Protein AF-A0A7S2IEE8-F1 (afdb_monomer_lite)

InterPro domains:
  IPR014937 Protein of unknown function DUF1810 [PF08837] (21-93)
  IPR036287 Rv1873-like superfamily [G3DSA:1.25.40.380] (9-173)
  IPR036287 Rv1873-like superfamily [SSF140736] (16-151)

Radius of gyration: 17.09 Å; chains: 1; bounding box: 38×37×70 Å

Secondary structure (DSSP, 8-state):
--------PPPHHHHHHHHHHHHHHHHHHHHHHHHTT---SS-HHHHS--BTTBB--HHHHTSSS-SSBSSHHHHHHHHHSHHHHHHHHHHHHHHHHHHHHHHHTT-S-HHHHHHTGGGT--SEEEGGGTTHHHHHHHHHHHHHHHHHHHHT-HHHHHHHHHHHTT-EEEEEEEE-STTSTT--SSSPEEEEEES--HHHHHHTT---HHHHHTT--TT--

Organism: NCBI:txid156173

Sequence (221 aa):
GKGALRSHSMSTSERLQAMLAPASQARERAHKELVNGQKRGHWIWWVFPTLTARGGDMFSAMQRPAADLSDVAFATAYAEHQELRRALTLSFETAATSFAACAKRGEDKAPWRVLDAGFGRRADGAWIQGPVDSFKLFCSATLFAAIAHREGHADLKRSALSVLQHFTGDVVYSSKGEGSSGHYSDGEVRNVLKGHDDVTLKLAGVTDWQKIVAGTDHSEL

Structure (mmCIF, N/CA/C/O backbone):
data_AF-A0A7S2IEE8-F1
#
_entry.id   AF-A0A7S2IEE8-F1
#
loop_
_atom_site.group_PDB
_atom_site.id
_atom_site.type_symbol
_atom_site.label_atom_id
_atom_site.label_alt_id
_atom_site.label_comp_id
_atom_site.label_asym_id
_atom_site.label_entity_id
_atom_site.label_seq_id
_atom_site.pdbx_PDB_ins_code
_atom_site.Cartn_x
_atom_site.Cartn_y
_atom_site.Cartn_z
_atom_site.occupancy
_atom_site.B_iso_or_equiv
_atom_site.auth_seq_id
_atom_site.auth_comp_id
_atom_site.auth_asym_id
_atom_site.auth_atom_id
_atom_site.pdbx_PDB_model_num
ATOM 1 N N . GLY A 1 1 ? 18.150 0.174 46.792 1.00 39.22 1 GLY A N 1
ATOM 2 C CA . GLY A 1 1 ? 16.848 -0.290 46.277 1.00 39.22 1 GLY A CA 1
ATOM 3 C C . GLY A 1 1 ? 16.888 -0.253 44.768 1.00 39.22 1 GLY A C 1
ATOM 4 O O . GLY A 1 1 ? 17.227 0.786 44.222 1.00 39.22 1 GLY A O 1
ATOM 5 N N . LYS A 1 2 ? 16.648 -1.386 44.102 1.00 40.91 2 LYS A N 1
ATOM 6 C CA . LYS A 1 2 ? 16.645 -1.481 42.637 1.00 40.91 2 LYS A CA 1
ATOM 7 C C . LYS A 1 2 ? 15.384 -0.789 42.109 1.00 40.91 2 LYS A C 1
ATOM 9 O O . LYS A 1 2 ? 14.283 -1.272 42.349 1.00 40.91 2 LYS A O 1
ATOM 14 N N . GLY A 1 3 ? 15.552 0.356 41.450 1.00 40.34 3 GLY A N 1
ATOM 15 C CA . GLY A 1 3 ? 14.471 1.041 40.748 1.00 40.34 3 GLY A CA 1
ATOM 16 C C . GLY A 1 3 ? 14.011 0.187 39.574 1.00 40.34 3 GLY A C 1
ATOM 17 O O . GLY A 1 3 ? 14.779 -0.067 38.649 1.00 40.34 3 GLY A O 1
ATOM 18 N N . ALA A 1 4 ? 12.771 -0.290 39.632 1.00 47.03 4 ALA A N 1
ATOM 19 C CA . ALA A 1 4 ? 12.116 -0.909 38.496 1.00 47.03 4 ALA A CA 1
ATOM 20 C C . ALA A 1 4 ? 11.934 0.161 37.409 1.00 47.03 4 ALA A C 1
ATOM 22 O O . ALA A 1 4 ? 11.105 1.061 37.549 1.00 47.03 4 ALA A O 1
ATOM 23 N N . LEU A 1 5 ? 12.724 0.075 36.338 1.00 42.22 5 LEU A N 1
ATOM 24 C CA . LEU A 1 5 ? 12.456 0.779 35.088 1.00 42.22 5 LEU A CA 1
ATOM 25 C C . LEU A 1 5 ? 11.100 0.289 34.571 1.00 42.22 5 LEU A C 1
ATOM 27 O O . LEU A 1 5 ? 10.997 -0.772 33.958 1.00 42.22 5 LEU A O 1
ATOM 31 N N . ARG A 1 6 ? 10.038 1.046 34.860 1.00 47.62 6 ARG A N 1
ATOM 32 C CA . ARG A 1 6 ? 8.749 0.887 34.191 1.00 47.62 6 ARG A CA 1
ATOM 33 C C . ARG A 1 6 ? 8.959 1.241 32.722 1.00 47.62 6 ARG A C 1
ATOM 35 O O . ARG A 1 6 ? 8.984 2.417 32.363 1.00 47.62 6 ARG A O 1
ATOM 42 N N . SER A 1 7 ? 9.135 0.216 31.893 1.00 48.50 7 SER A N 1
ATOM 43 C CA . SER A 1 7 ? 8.920 0.301 30.452 1.00 48.50 7 SER A CA 1
ATOM 44 C C . SER A 1 7 ? 7.487 0.800 30.243 1.00 48.50 7 SER A C 1
ATOM 46 O O . SER A 1 7 ? 6.527 0.057 30.433 1.00 48.50 7 SER A O 1
ATOM 48 N N . HIS A 1 8 ? 7.330 2.093 29.963 1.00 57.62 8 HIS A N 1
ATOM 49 C CA . HIS A 1 8 ? 6.048 2.634 29.533 1.00 57.62 8 HIS A CA 1
ATOM 50 C C . HIS A 1 8 ? 5.893 2.249 28.063 1.00 57.62 8 HIS A C 1
ATOM 52 O O . HIS A 1 8 ? 6.503 2.859 27.187 1.00 57.62 8 HIS A O 1
ATOM 58 N N . SER A 1 9 ? 5.137 1.181 27.804 1.00 77.56 9 SER A N 1
ATOM 59 C CA . SER A 1 9 ? 4.673 0.873 26.452 1.00 77.56 9 SER A CA 1
ATOM 60 C C . SER A 1 9 ? 3.795 2.034 25.979 1.00 77.56 9 SER A C 1
ATOM 62 O O . SER A 1 9 ? 2.843 2.389 26.674 1.00 77.56 9 SER A O 1
ATOM 64 N N . MET A 1 10 ? 4.130 2.647 24.840 1.00 83.44 10 MET A N 1
ATOM 65 C CA . MET A 1 10 ? 3.328 3.729 24.260 1.00 83.44 10 MET A CA 1
ATOM 66 C C . MET A 1 10 ? 1.916 3.227 23.943 1.00 83.44 10 MET A C 1
ATOM 68 O O . MET A 1 10 ? 1.745 2.166 23.336 1.00 83.44 10 MET A O 1
ATOM 72 N N . SER A 1 11 ? 0.907 4.017 24.297 1.00 92.31 11 SER A N 1
ATOM 73 C CA . SER A 1 11 ? -0.480 3.784 23.896 1.00 92.31 11 SER A CA 1
ATOM 74 C C . SER A 1 11 ? -0.652 3.870 22.373 1.00 92.31 11 SER A C 1
ATOM 76 O O . SER A 1 11 ? 0.150 4.484 21.663 1.00 92.31 11 SER A O 1
ATOM 78 N N . THR A 1 12 ? -1.745 3.301 21.852 1.00 93.56 12 THR A N 1
ATOM 79 C CA . THR A 1 12 ? -2.124 3.429 20.433 1.00 93.56 12 THR A CA 1
ATOM 80 C C . THR A 1 12 ? -2.160 4.889 19.979 1.00 93.56 12 THR A C 1
ATOM 82 O O . THR A 1 12 ? -1.600 5.212 18.935 1.00 93.56 12 THR A O 1
ATOM 85 N N . SER A 1 13 ? -2.752 5.785 20.776 1.00 93.94 13 SER A N 1
ATOM 86 C CA . SER A 1 13 ? -2.858 7.206 20.428 1.00 93.94 13 SER A CA 1
ATOM 87 C C . SER A 1 13 ? -1.491 7.885 20.339 1.00 93.94 13 SER A C 1
ATOM 89 O O . SER A 1 13 ? -1.237 8.626 19.394 1.00 93.94 13 SER A O 1
ATOM 91 N N . GLU A 1 14 ? -0.587 7.615 21.285 1.00 94.19 14 GLU A N 1
ATOM 92 C CA . GLU A 1 14 ? 0.771 8.174 21.262 1.00 94.19 14 GLU A CA 1
ATOM 93 C C . GLU A 1 14 ? 1.565 7.659 20.059 1.00 94.19 14 GLU A C 1
ATOM 95 O O . GLU A 1 14 ? 2.304 8.417 19.430 1.00 94.19 14 GLU A O 1
ATOM 100 N N . ARG A 1 15 ? 1.392 6.378 19.700 1.00 94.06 15 ARG A N 1
ATOM 101 C CA . ARG A 1 15 ? 2.022 5.801 18.506 1.00 94.06 15 ARG A CA 1
ATOM 102 C C . ARG A 1 15 ? 1.516 6.469 17.229 1.00 94.06 15 ARG A C 1
ATOM 104 O O . ARG A 1 15 ? 2.338 6.846 16.401 1.00 94.06 15 ARG A O 1
ATOM 111 N N . LEU A 1 16 ? 0.202 6.653 17.077 1.00 95.50 16 LEU A N 1
ATOM 112 C CA . LEU A 1 16 ? -0.381 7.334 15.912 1.00 95.50 16 LEU A CA 1
ATOM 113 C C . LEU A 1 16 ? 0.109 8.783 15.806 1.00 95.50 16 LEU A C 1
ATOM 115 O O . LEU A 1 16 ? 0.541 9.203 14.734 1.00 95.50 16 LEU A O 1
ATOM 119 N N . GLN A 1 17 ? 0.136 9.511 16.926 1.00 95.19 17 GLN A N 1
ATOM 120 C CA . GLN A 1 17 ? 0.649 10.880 16.972 1.00 95.19 17 GLN A CA 1
ATOM 121 C C . GLN A 1 17 ? 2.118 10.949 16.535 1.00 95.19 17 GLN A C 1
ATOM 123 O O . GLN A 1 17 ? 2.496 11.813 15.744 1.00 95.19 17 GLN A O 1
ATOM 128 N N . ALA A 1 18 ? 2.948 10.013 17.002 1.00 93.50 18 ALA A N 1
ATOM 129 C CA . ALA A 1 18 ? 4.359 9.948 16.631 1.00 93.50 18 ALA A CA 1
ATOM 130 C C . ALA A 1 18 ? 4.578 9.648 15.135 1.00 93.50 18 ALA A C 1
ATOM 132 O O . ALA A 1 18 ? 5.623 10.003 14.590 1.00 93.50 18 ALA A O 1
ATOM 133 N N . MET A 1 19 ? 3.612 9.019 14.454 1.00 94.44 19 MET A N 1
ATOM 134 C CA . MET A 1 19 ? 3.690 8.740 13.015 1.00 94.44 19 MET A CA 1
ATOM 135 C C . MET A 1 19 ? 3.363 9.958 12.140 1.00 94.44 19 MET A C 1
ATOM 137 O O . MET A 1 19 ? 3.780 9.982 10.983 1.00 94.44 19 MET A O 1
ATOM 141 N N . LEU A 1 20 ? 2.644 10.966 12.652 1.00 94.56 20 LEU A N 1
ATOM 142 C CA . LEU A 1 20 ? 2.158 12.093 11.841 1.00 94.56 20 LEU A CA 1
ATOM 143 C C . LEU A 1 20 ? 3.290 12.863 11.156 1.00 94.56 20 LEU A C 1
ATOM 145 O O . LEU A 1 20 ? 3.261 13.041 9.939 1.00 94.56 20 LEU A O 1
ATOM 149 N N . ALA A 1 21 ? 4.304 13.280 11.916 1.00 94.06 21 ALA A N 1
ATOM 150 C CA . ALA A 1 21 ? 5.411 14.079 11.394 1.00 94.06 21 ALA A CA 1
ATOM 151 C C . ALA A 1 21 ? 6.234 13.357 10.303 1.00 94.06 21 ALA A C 1
ATOM 153 O O . ALA A 1 21 ? 6.334 13.898 9.196 1.00 94.06 21 ALA A O 1
ATOM 154 N N . PRO A 1 22 ? 6.783 12.143 10.533 1.00 94.12 22 PRO A N 1
ATOM 155 C CA . PRO A 1 22 ? 7.534 11.439 9.492 1.00 94.12 22 PRO A CA 1
ATOM 156 C C . PRO A 1 22 ? 6.657 11.074 8.287 1.00 94.12 22 PRO A C 1
ATOM 158 O O . PRO A 1 22 ? 7.110 11.188 7.147 1.00 94.12 22 PRO A O 1
ATOM 161 N N . ALA A 1 23 ? 5.386 10.709 8.503 1.00 94.81 23 ALA A N 1
ATOM 162 C CA . ALA A 1 23 ? 4.473 10.411 7.404 1.00 94.81 23 ALA A CA 1
ATOM 163 C C . ALA A 1 23 ? 4.138 11.650 6.565 1.00 94.81 23 ALA A C 1
ATOM 165 O O . ALA A 1 23 ? 4.106 11.568 5.339 1.00 94.81 23 ALA A O 1
ATOM 166 N N . SER A 1 24 ? 3.929 12.808 7.193 1.00 95.62 24 SER A N 1
ATOM 167 C CA . SER A 1 24 ? 3.682 14.069 6.490 1.00 95.62 24 SER A CA 1
ATOM 168 C C . SER A 1 24 ? 4.868 14.460 5.600 1.00 95.62 24 SER A C 1
ATOM 170 O O . SER A 1 24 ? 4.697 14.672 4.397 1.00 95.62 24 SER A O 1
ATOM 172 N N . GLN A 1 25 ? 6.090 14.424 6.145 1.00 95.00 25 GLN A N 1
ATOM 173 C CA . GLN A 1 25 ? 7.308 14.722 5.384 1.00 95.00 25 GLN A CA 1
ATOM 174 C C . GLN A 1 25 ? 7.511 13.752 4.207 1.00 95.00 25 GLN A C 1
ATOM 176 O O . GLN A 1 25 ? 7.865 14.163 3.099 1.00 95.00 25 GLN A O 1
ATOM 181 N N . ALA A 1 26 ? 7.273 12.457 4.429 1.00 97.06 26 ALA A N 1
ATOM 182 C CA . ALA A 1 26 ? 7.382 11.448 3.384 1.00 97.06 26 ALA A CA 1
ATOM 183 C C . ALA A 1 26 ? 6.354 11.664 2.260 1.00 97.06 26 ALA A C 1
ATOM 185 O O . ALA A 1 26 ? 6.706 11.541 1.084 1.00 97.06 26 ALA A O 1
ATOM 186 N N . ARG A 1 27 ? 5.108 12.021 2.604 1.00 97.88 27 ARG A N 1
ATOM 187 C CA . ARG A 1 27 ? 4.021 12.246 1.639 1.00 97.88 27 ARG A CA 1
ATOM 188 C C . ARG A 1 27 ? 4.275 13.435 0.726 1.00 97.88 27 ARG A C 1
ATOM 190 O O . ARG A 1 27 ? 4.047 13.303 -0.470 1.00 97.88 27 ARG A O 1
ATOM 197 N N . GLU A 1 28 ? 4.815 14.542 1.236 1.00 96.94 28 GLU A N 1
ATOM 198 C CA . GLU A 1 28 ? 5.121 15.709 0.396 1.00 96.94 28 GLU A CA 1
ATOM 199 C C . GLU A 1 28 ? 6.053 15.333 -0.769 1.00 96.94 28 GLU A C 1
ATOM 201 O O . GLU A 1 28 ? 5.812 15.674 -1.932 1.00 96.94 28 GLU A O 1
ATOM 206 N N . ARG A 1 29 ? 7.111 14.572 -0.466 1.00 97.69 29 ARG A N 1
ATOM 207 C CA . ARG A 1 29 ? 8.031 14.057 -1.481 1.00 97.69 29 ARG A CA 1
ATOM 208 C C . ARG A 1 29 ? 7.363 13.011 -2.372 1.00 97.69 29 ARG A C 1
ATOM 210 O O . ARG A 1 29 ? 7.540 13.051 -3.588 1.00 97.69 29 ARG A O 1
ATOM 217 N N . ALA A 1 30 ? 6.614 12.086 -1.781 1.00 98.56 30 ALA A N 1
ATOM 218 C CA . ALA A 1 30 ? 5.963 11.006 -2.510 1.00 98.56 30 ALA A CA 1
ATOM 219 C C . ALA A 1 30 ? 4.961 11.521 -3.539 1.00 98.56 30 ALA A C 1
ATOM 221 O O . ALA A 1 30 ? 4.989 11.068 -4.676 1.00 98.56 30 ALA A O 1
ATOM 222 N N . HIS A 1 31 ? 4.124 12.498 -3.187 1.00 98.69 31 HIS A N 1
ATOM 223 C CA . HIS A 1 31 ? 3.139 13.064 -4.110 1.00 98.69 31 HIS A CA 1
ATOM 224 C C . HIS A 1 31 ? 3.812 13.756 -5.294 1.00 98.69 31 HIS A C 1
ATOM 226 O O . HIS A 1 31 ? 3.413 13.519 -6.429 1.00 98.69 31 HIS A O 1
ATOM 232 N N . LYS A 1 32 ? 4.893 14.516 -5.067 1.00 98.50 32 LYS A N 1
ATOM 233 C CA . LYS A 1 32 ? 5.695 15.107 -6.156 1.00 98.50 32 LYS A CA 1
ATOM 234 C C . LYS A 1 32 ? 6.251 14.030 -7.096 1.00 98.50 32 LYS A C 1
ATOM 236 O O . LYS A 1 32 ? 6.170 14.163 -8.312 1.00 98.50 32 LYS A O 1
ATOM 241 N N . GLU A 1 33 ? 6.811 12.957 -6.545 1.00 98.62 33 GLU A N 1
ATOM 242 C CA . GLU A 1 33 ? 7.380 11.856 -7.332 1.00 98.62 33 GLU A CA 1
ATOM 243 C C . GLU A 1 33 ? 6.309 11.033 -8.074 1.00 98.62 33 GLU A C 1
ATOM 245 O O . GLU A 1 33 ? 6.500 10.688 -9.240 1.00 98.62 33 GLU A O 1
ATOM 250 N N . LEU A 1 34 ? 5.160 10.771 -7.443 1.00 98.69 34 LEU A N 1
ATOM 251 C CA . LEU A 1 34 ? 4.023 10.075 -8.051 1.00 98.69 34 LEU A CA 1
ATOM 252 C C . LEU A 1 34 ? 3.402 10.894 -9.187 1.00 98.69 34 LEU A C 1
ATOM 254 O O . LEU A 1 34 ? 3.154 10.342 -10.255 1.00 98.69 34 LEU A O 1
ATOM 258 N N . VAL A 1 35 ? 3.210 12.204 -9.007 1.00 98.19 35 VAL A N 1
ATOM 259 C CA . VAL A 1 35 ? 2.739 13.103 -10.079 1.00 98.19 35 VAL A CA 1
ATOM 260 C C . VAL A 1 35 ? 3.706 13.093 -11.266 1.00 98.19 35 VAL A C 1
ATOM 262 O O . VAL A 1 35 ? 3.273 13.066 -12.414 1.00 98.19 35 VAL A O 1
ATOM 265 N N . ASN A 1 36 ? 5.011 13.014 -11.001 1.00 97.81 36 ASN A N 1
ATOM 266 C CA . ASN A 1 36 ? 6.038 12.882 -12.037 1.00 97.81 36 ASN A CA 1
ATOM 267 C C . ASN A 1 36 ? 6.143 11.464 -12.634 1.00 97.81 36 ASN A C 1
ATOM 269 O O . ASN A 1 36 ? 6.984 11.226 -13.499 1.00 97.81 36 ASN A O 1
ATOM 273 N N . GLY A 1 37 ? 5.318 10.515 -12.184 1.00 97.75 37 GLY A N 1
ATOM 274 C CA . GLY A 1 37 ? 5.254 9.158 -12.724 1.00 97.75 37 GLY A CA 1
ATOM 275 C C . GLY A 1 37 ? 6.427 8.256 -12.345 1.00 97.75 37 GLY A C 1
ATOM 276 O O . GLY A 1 37 ? 6.579 7.198 -12.948 1.00 97.75 37 GLY A O 1
ATOM 277 N N . GLN A 1 38 ? 7.272 8.648 -11.386 1.00 97.81 38 GLN A N 1
ATOM 278 C CA . GLN A 1 38 ? 8.406 7.826 -10.973 1.00 97.81 38 GLN A CA 1
ATOM 279 C C . GLN A 1 38 ? 8.870 8.136 -9.549 1.00 97.81 38 GLN A C 1
ATOM 281 O O . GLN A 1 38 ? 9.346 9.228 -9.234 1.00 97.81 38 GLN A O 1
ATOM 286 N N . LYS A 1 39 ? 8.827 7.108 -8.706 1.00 98.44 39 LYS A N 1
ATOM 287 C CA . LYS A 1 39 ? 9.416 7.071 -7.375 1.00 98.44 39 LYS A CA 1
ATOM 288 C C . LYS A 1 39 ? 10.941 7.079 -7.458 1.00 98.44 39 LYS A C 1
ATOM 290 O O . LYS A 1 39 ? 11.552 6.322 -8.208 1.00 98.44 39 LYS A O 1
ATOM 295 N N . ARG A 1 40 ? 11.554 7.915 -6.623 1.00 97.81 40 ARG A N 1
ATOM 296 C CA . ARG A 1 40 ? 13.008 8.110 -6.496 1.00 97.81 40 ARG A CA 1
ATOM 297 C C . ARG A 1 40 ? 13.473 8.111 -5.036 1.00 97.81 40 ARG A C 1
ATOM 299 O O . ARG A 1 40 ? 14.657 7.930 -4.772 1.00 97.81 40 ARG A O 1
ATOM 306 N N . GLY A 1 41 ? 12.570 8.324 -4.077 1.00 95.94 41 GLY A N 1
ATOM 307 C CA . GLY A 1 41 ? 12.863 8.374 -2.643 1.00 95.94 41 GLY A CA 1
ATOM 308 C C . GLY A 1 41 ? 12.513 7.110 -1.855 1.00 95.94 41 GLY A C 1
ATOM 309 O O . GLY A 1 41 ? 11.841 6.202 -2.339 1.00 95.94 41 GLY A O 1
ATOM 310 N N . HIS A 1 42 ? 12.938 7.072 -0.590 1.00 95.50 42 HIS A N 1
ATOM 311 C CA . HIS A 1 42 ? 12.636 6.000 0.366 1.00 95.50 42 HIS A CA 1
ATOM 312 C C . HIS A 1 42 ? 11.485 6.401 1.298 1.00 95.50 42 HIS A C 1
ATOM 314 O O . HIS A 1 42 ? 11.698 6.714 2.463 1.00 95.50 42 HIS A O 1
ATOM 320 N N . TRP A 1 43 ? 10.262 6.435 0.770 1.00 97.25 43 TRP A N 1
ATOM 321 C CA . TRP A 1 43 ? 9.075 6.892 1.509 1.00 97.25 43 TRP A CA 1
ATOM 322 C C . TRP A 1 43 ? 7.965 5.839 1.629 1.00 97.25 43 TRP A C 1
ATOM 324 O O . TRP A 1 43 ? 6.970 6.085 2.303 1.00 97.25 43 TRP A O 1
ATOM 334 N N . ILE A 1 44 ? 8.118 4.669 0.996 1.00 97.88 44 ILE A N 1
ATOM 335 C CA . ILE A 1 44 ? 7.014 3.721 0.764 1.00 97.88 44 ILE A CA 1
ATOM 336 C C . ILE A 1 44 ? 6.259 3.341 2.045 1.00 97.88 44 ILE A C 1
ATOM 338 O O . ILE A 1 44 ? 5.036 3.402 2.066 1.00 97.88 44 ILE A O 1
ATOM 342 N N . TRP A 1 45 ? 6.979 3.047 3.130 1.00 95.00 45 TRP A N 1
ATOM 343 C CA . TRP A 1 45 ? 6.405 2.552 4.384 1.00 95.00 45 TRP A CA 1
ATOM 344 C C . TRP A 1 45 ? 5.605 3.619 5.139 1.00 95.00 45 TRP A C 1
ATOM 346 O O . TRP A 1 45 ? 4.648 3.311 5.837 1.00 95.00 45 TRP A O 1
ATOM 356 N N . TRP A 1 46 ? 5.994 4.885 4.986 1.00 95.81 46 TRP A N 1
ATOM 357 C CA . TRP A 1 46 ? 5.354 6.023 5.644 1.00 95.81 46 TRP A CA 1
ATOM 358 C C . TRP A 1 46 ? 4.101 6.508 4.911 1.00 95.81 46 TRP A C 1
ATOM 360 O O . TRP A 1 46 ? 3.214 7.113 5.512 1.00 95.81 46 TRP A O 1
ATOM 370 N N . VAL A 1 47 ? 4.047 6.259 3.602 1.00 98.12 47 VAL A N 1
ATOM 371 C CA . VAL A 1 47 ? 2.970 6.712 2.715 1.00 98.12 47 VAL A CA 1
ATOM 372 C C . VAL A 1 47 ? 1.906 5.632 2.560 1.00 98.12 47 VAL A C 1
ATOM 374 O O . VAL A 1 47 ? 0.720 5.941 2.620 1.00 98.12 47 VAL A O 1
ATOM 377 N N . PHE A 1 48 ? 2.333 4.375 2.426 1.00 98.50 48 PHE A N 1
ATOM 378 C CA . PHE A 1 48 ? 1.479 3.200 2.276 1.00 98.50 48 PHE A CA 1
ATOM 379 C C . PHE A 1 48 ? 1.835 2.174 3.357 1.00 98.50 48 PHE A C 1
ATOM 381 O O . PHE A 1 48 ? 2.523 1.188 3.074 1.00 98.50 48 PHE A O 1
ATOM 388 N N . PRO A 1 49 ? 1.430 2.417 4.617 1.00 97.38 49 PRO A N 1
ATOM 389 C CA . PRO A 1 49 ? 1.765 1.525 5.713 1.00 97.38 49 PRO A CA 1
ATOM 390 C C . PRO A 1 49 ? 1.112 0.156 5.510 1.00 97.38 49 PRO A C 1
ATOM 392 O O . PRO A 1 49 ? 0.030 0.030 4.929 1.00 97.38 49 PRO A O 1
ATOM 395 N N . THR A 1 50 ? 1.788 -0.878 5.995 1.00 97.44 50 THR A N 1
ATOM 396 C CA . THR A 1 50 ? 1.365 -2.279 5.877 1.00 97.44 50 THR A CA 1
ATOM 397 C C . THR A 1 50 ? 1.406 -2.952 7.242 1.00 97.44 50 THR A C 1
ATOM 399 O O . THR A 1 50 ? 1.870 -2.352 8.213 1.00 97.44 50 THR A O 1
ATOM 402 N N . LEU A 1 51 ? 0.916 -4.189 7.340 1.00 97.12 51 LEU A N 1
ATOM 403 C CA . LEU A 1 51 ? 1.101 -4.974 8.555 1.00 97.12 51 LEU A CA 1
ATOM 404 C C . LEU A 1 51 ? 2.564 -5.406 8.673 1.00 97.12 51 LEU A C 1
ATOM 406 O O . LEU A 1 51 ? 3.170 -5.831 7.689 1.00 97.12 51 LEU A O 1
ATOM 410 N N . THR A 1 52 ? 3.107 -5.421 9.889 1.00 94.62 52 THR A N 1
ATOM 411 C CA . THR A 1 52 ? 4.437 -5.998 10.147 1.00 94.62 52 THR A CA 1
ATOM 412 C C . THR A 1 52 ? 4.521 -7.439 9.632 1.00 94.62 52 THR A C 1
ATOM 414 O O . THR A 1 52 ? 5.528 -7.835 9.058 1.00 94.62 52 THR A O 1
ATOM 417 N N . ALA A 1 53 ? 3.435 -8.207 9.766 1.00 93.00 53 ALA A N 1
ATOM 418 C CA . ALA A 1 53 ? 3.354 -9.591 9.304 1.00 93.00 53 ALA A CA 1
ATOM 419 C C . ALA A 1 53 ? 3.191 -9.757 7.775 1.00 93.00 53 ALA A C 1
ATOM 421 O O . ALA A 1 53 ? 3.330 -10.872 7.271 1.00 93.00 53 ALA A O 1
ATOM 422 N N . ARG A 1 54 ? 2.848 -8.694 7.028 1.00 94.31 54 ARG A N 1
ATOM 423 C CA . ARG A 1 54 ? 2.632 -8.744 5.571 1.00 94.31 54 ARG A CA 1
ATOM 424 C C . ARG A 1 54 ? 2.815 -7.362 4.942 1.00 94.31 54 ARG A C 1
ATOM 426 O O . ARG A 1 54 ? 1.994 -6.472 5.147 1.00 94.31 54 ARG A O 1
ATOM 433 N N . GLY A 1 55 ? 3.877 -7.212 4.152 1.00 92.38 55 GLY A N 1
ATOM 434 C CA . GLY A 1 55 ? 4.292 -5.938 3.555 1.00 92.38 55 GLY A CA 1
ATOM 435 C C . GLY A 1 55 ? 5.430 -5.256 4.328 1.00 92.38 55 GLY A C 1
ATOM 436 O O . GLY A 1 55 ? 6.326 -4.681 3.701 1.00 92.38 55 GLY A O 1
ATOM 437 N N . GLY A 1 56 ? 5.472 -5.412 5.655 1.00 92.25 56 GLY A N 1
ATOM 438 C CA . GLY A 1 56 ? 6.580 -4.946 6.490 1.00 92.25 56 GLY A CA 1
ATOM 439 C C . GLY A 1 56 ? 7.884 -5.696 6.223 1.00 92.25 56 GLY A C 1
ATOM 440 O O . GLY A 1 56 ? 7.871 -6.831 5.747 1.00 92.25 56 GLY A O 1
ATOM 441 N N . ASP A 1 57 ? 9.019 -5.055 6.494 1.00 92.69 57 ASP A N 1
ATOM 442 C CA . ASP A 1 57 ? 10.349 -5.628 6.310 1.00 92.69 57 ASP A CA 1
ATOM 443 C C . ASP A 1 57 ? 11.383 -5.114 7.326 1.00 92.69 57 ASP A C 1
ATOM 445 O O . ASP A 1 57 ? 11.091 -4.303 8.208 1.00 92.69 57 ASP A O 1
ATOM 449 N N . MET A 1 58 ? 12.628 -5.592 7.217 1.00 92.06 58 MET A N 1
ATOM 450 C CA . 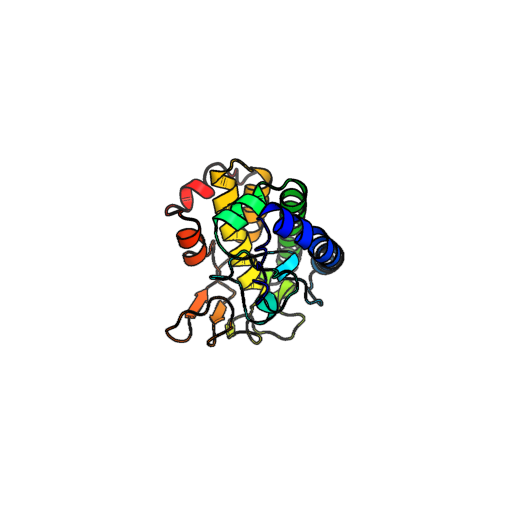MET A 1 58 ? 13.699 -5.169 8.126 1.00 92.06 58 MET A CA 1
ATOM 451 C C . MET A 1 58 ? 13.959 -3.651 8.103 1.00 92.06 58 MET A C 1
ATOM 453 O O . MET A 1 58 ? 14.350 -3.088 9.123 1.00 92.06 58 MET A O 1
ATOM 457 N N . PHE A 1 59 ? 13.738 -2.966 6.975 1.00 92.75 59 PHE A N 1
ATOM 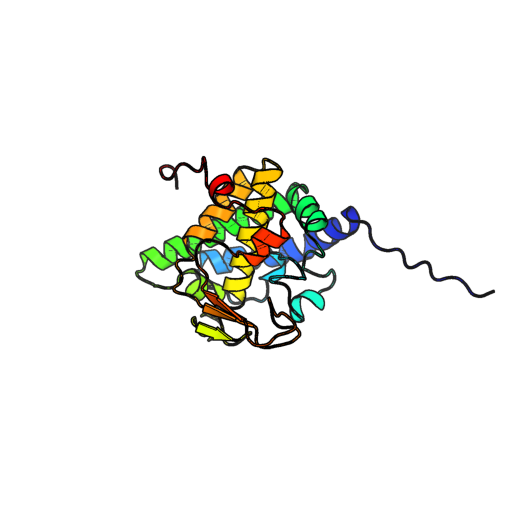458 C CA . PHE A 1 59 ? 14.014 -1.535 6.842 1.00 92.75 59 PHE A CA 1
ATOM 459 C C . PHE A 1 59 ? 12.913 -0.677 7.468 1.00 92.75 59 PHE A C 1
ATOM 461 O O . PHE A 1 59 ? 13.224 0.343 8.091 1.00 92.75 59 PHE A O 1
ATOM 468 N N . SER A 1 60 ? 11.644 -1.079 7.350 1.00 91.44 60 SER A N 1
ATOM 469 C CA . SER A 1 60 ? 10.543 -0.422 8.065 1.00 91.44 60 SER A CA 1
ATOM 470 C C . SER A 1 60 ? 10.591 -0.672 9.570 1.00 91.44 60 SER A C 1
ATOM 472 O O . SER A 1 60 ? 10.300 0.242 10.345 1.00 91.44 60 SER A O 1
ATOM 474 N N . ALA A 1 61 ? 11.029 -1.858 10.001 1.00 90.19 61 ALA A N 1
ATOM 475 C CA . ALA A 1 61 ? 11.199 -2.190 11.417 1.00 90.19 61 ALA A CA 1
ATOM 476 C C . ALA A 1 61 ? 12.290 -1.348 12.115 1.00 90.19 61 ALA A C 1
ATOM 478 O O . ALA A 1 61 ? 12.203 -1.067 13.316 1.00 90.19 61 ALA A O 1
ATOM 479 N N . MET A 1 62 ? 13.311 -0.915 11.368 1.00 91.50 62 MET A N 1
ATOM 480 C CA . MET A 1 62 ? 14.385 -0.047 11.872 1.00 91.50 62 MET A CA 1
ATOM 481 C C . MET A 1 62 ? 13.967 1.421 12.031 1.00 91.50 62 MET A C 1
ATOM 483 O O . MET A 1 62 ? 14.695 2.191 12.660 1.00 91.50 62 MET A O 1
ATOM 487 N N . GLN A 1 63 ? 12.809 1.827 11.502 1.00 91.88 63 GLN A N 1
ATOM 488 C CA . GLN A 1 63 ? 12.333 3.201 11.637 1.00 91.88 63 GLN A CA 1
ATOM 489 C C . GLN A 1 63 ? 11.992 3.549 13.097 1.00 91.88 63 GLN A C 1
ATOM 491 O O . GLN A 1 63 ? 11.700 2.684 13.938 1.00 91.88 63 GLN A O 1
ATOM 496 N N . ARG A 1 64 ? 12.053 4.847 13.417 1.00 87.00 64 ARG A N 1
ATOM 497 C CA . ARG A 1 64 ? 11.702 5.397 14.732 1.00 87.00 64 ARG A CA 1
ATOM 498 C C . ARG A 1 64 ? 10.759 6.602 14.560 1.00 87.00 64 ARG A C 1
ATOM 500 O O . ARG A 1 64 ? 11.236 7.656 14.149 1.00 87.00 64 ARG A O 1
ATOM 507 N N . PRO A 1 65 ? 9.452 6.465 14.875 1.00 87.81 65 PRO A N 1
ATOM 508 C CA . PRO A 1 65 ? 8.765 5.225 15.270 1.00 87.81 65 PRO A CA 1
ATOM 509 C C . PRO A 1 65 ? 8.766 4.172 14.147 1.00 87.81 65 PRO A C 1
ATOM 511 O O . PRO A 1 65 ? 9.101 4.479 13.007 1.00 87.81 65 PRO A O 1
ATOM 514 N N . ALA A 1 66 ? 8.416 2.921 14.459 1.00 87.19 66 ALA A N 1
ATOM 515 C CA . ALA A 1 66 ? 8.253 1.899 13.423 1.00 87.19 66 ALA A CA 1
ATOM 516 C C . ALA A 1 66 ? 7.154 2.327 12.434 1.00 87.19 66 ALA A C 1
ATOM 518 O O . ALA A 1 66 ? 6.097 2.797 12.859 1.00 87.19 66 ALA A O 1
ATOM 519 N N . ALA A 1 67 ? 7.414 2.175 11.133 1.00 90.50 67 ALA A N 1
ATOM 520 C CA . ALA A 1 67 ? 6.474 2.589 10.089 1.00 90.50 67 ALA A CA 1
ATOM 521 C C . ALA A 1 67 ? 5.346 1.565 9.864 1.00 90.50 67 ALA A C 1
ATOM 523 O O . ALA A 1 67 ? 4.250 1.936 9.444 1.00 90.50 67 ALA A O 1
ATOM 524 N N . ASP A 1 68 ? 5.606 0.290 10.165 1.00 94.38 68 ASP A N 1
ATOM 525 C CA . ASP A 1 68 ? 4.628 -0.782 9.996 1.00 94.38 68 ASP A CA 1
ATOM 526 C C . ASP A 1 68 ? 3.602 -0.822 11.129 1.00 94.38 68 ASP A C 1
ATOM 528 O O . ASP A 1 68 ? 3.869 -0.487 12.289 1.00 94.38 68 ASP A O 1
ATOM 532 N N . LEU A 1 69 ? 2.417 -1.306 10.779 1.00 96.44 69 LEU A N 1
ATOM 533 C CA . LEU A 1 69 ? 1.301 -1.484 11.685 1.00 96.44 69 LEU A CA 1
ATOM 534 C C . LEU A 1 69 ? 1.436 -2.853 12.357 1.00 96.44 69 LEU A C 1
ATOM 536 O O . LEU A 1 69 ? 1.504 -3.874 11.674 1.00 96.44 69 LEU A O 1
ATOM 540 N N . SER A 1 70 ? 1.479 -2.886 13.692 1.00 94.94 70 SER A N 1
ATOM 541 C CA . SER A 1 70 ? 1.772 -4.121 14.442 1.00 94.94 70 SER A CA 1
ATOM 542 C C . SER A 1 70 ? 0.754 -5.232 14.192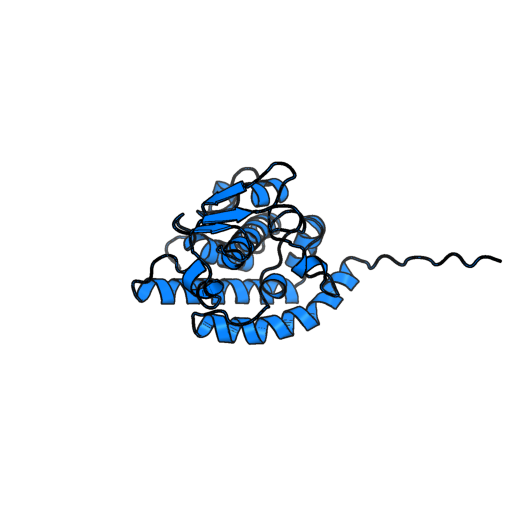 1.00 94.94 70 SER A C 1
ATOM 544 O O . SER A 1 70 ? 1.100 -6.410 14.205 1.00 94.94 70 SER A O 1
ATOM 546 N N . ASP A 1 71 ? -0.496 -4.849 13.963 1.00 96.50 71 ASP A N 1
ATOM 547 C CA . ASP A 1 71 ? -1.641 -5.737 13.852 1.00 96.50 71 ASP A CA 1
ATOM 548 C C . ASP A 1 71 ? -2.828 -4.989 13.220 1.00 96.50 71 ASP A C 1
ATOM 550 O O . ASP A 1 71 ? -2.781 -3.781 12.957 1.00 96.50 71 ASP A O 1
ATOM 554 N N . VAL A 1 72 ? -3.912 -5.724 12.971 1.00 98.00 72 VAL A N 1
ATOM 555 C CA . VAL A 1 72 ? -5.134 -5.182 12.365 1.00 98.00 72 VAL A CA 1
ATOM 556 C C . VAL A 1 72 ? -5.848 -4.194 13.283 1.00 98.00 72 VAL A C 1
ATOM 558 O O . VAL A 1 72 ? -6.474 -3.266 12.775 1.00 98.00 72 VAL A O 1
ATOM 561 N N . ALA A 1 73 ? -5.749 -4.331 14.608 1.00 97.75 73 ALA A N 1
ATOM 562 C CA . ALA A 1 73 ? -6.369 -3.380 15.528 1.00 97.75 73 ALA A CA 1
ATOM 563 C C . ALA A 1 73 ? -5.679 -2.010 15.432 1.00 97.75 73 ALA A C 1
ATOM 565 O O . ALA A 1 73 ? -6.347 -0.985 15.314 1.00 97.75 73 ALA A O 1
ATOM 566 N N . PHE A 1 74 ? -4.346 -1.984 15.364 1.00 97.75 74 PHE A N 1
ATOM 567 C CA . PHE A 1 74 ? -3.584 -0.758 15.147 1.00 97.75 74 PHE A CA 1
ATOM 568 C C . PHE A 1 74 ? -3.800 -0.179 13.741 1.00 97.75 74 PHE A C 1
ATOM 570 O O . PHE A 1 74 ? -3.917 1.036 13.592 1.00 97.75 74 PHE A O 1
ATOM 577 N N . ALA A 1 75 ? -3.935 -1.026 12.714 1.00 98.38 75 ALA A N 1
ATOM 578 C CA . ALA A 1 75 ? -4.314 -0.577 11.373 1.00 98.38 75 ALA A CA 1
ATOM 579 C C . ALA A 1 75 ? -5.729 0.024 11.319 1.00 98.38 75 ALA A C 1
ATOM 581 O O . ALA A 1 75 ? -5.963 1.002 10.611 1.00 98.38 75 ALA A O 1
ATOM 582 N N . THR A 1 76 ? -6.657 -0.523 12.104 1.00 98.56 76 THR A N 1
ATOM 583 C CA . THR A 1 76 ? -8.016 0.013 12.247 1.00 98.56 76 THR A CA 1
ATOM 584 C C . THR A 1 76 ? -7.966 1.376 12.932 1.00 98.56 76 THR A C 1
ATOM 586 O O . THR A 1 76 ? -8.479 2.342 12.381 1.00 98.56 76 THR A O 1
ATOM 589 N N . ALA A 1 77 ? -7.217 1.508 14.031 1.00 98.38 77 ALA A N 1
ATOM 590 C CA . ALA A 1 77 ? -7.014 2.794 14.699 1.00 98.38 77 ALA A CA 1
ATOM 591 C C . ALA A 1 77 ? -6.345 3.844 13.784 1.00 98.38 77 ALA A C 1
ATOM 593 O O . ALA A 1 77 ? -6.695 5.024 13.827 1.00 98.38 77 ALA A O 1
ATOM 594 N N . TYR A 1 78 ? -5.420 3.430 12.909 1.00 98.38 78 TYR A N 1
ATOM 595 C CA . TYR A 1 78 ? -4.851 4.298 11.871 1.00 98.38 78 TYR A CA 1
ATOM 596 C C . TYR A 1 78 ? -5.929 4.798 10.898 1.00 98.38 78 TYR A C 1
ATOM 598 O O . TYR A 1 78 ? -5.962 5.985 10.574 1.00 98.38 78 TYR A O 1
ATOM 606 N N . ALA A 1 79 ? -6.812 3.906 10.435 1.00 98.50 79 ALA A N 1
ATOM 607 C CA . ALA A 1 79 ? -7.917 4.257 9.547 1.00 98.50 79 ALA A CA 1
ATOM 608 C C . ALA A 1 79 ? -8.987 5.116 10.237 1.00 98.50 79 ALA A C 1
ATOM 610 O O . ALA A 1 79 ? -9.604 5.944 9.577 1.00 98.50 79 ALA A O 1
ATOM 611 N N . GLU A 1 80 ? -9.203 4.976 11.543 1.00 98.44 80 GLU A N 1
ATOM 612 C CA . GLU A 1 80 ? -10.135 5.812 12.309 1.00 98.44 80 GLU A CA 1
ATOM 613 C C . GLU A 1 80 ? -9.576 7.219 12.566 1.00 98.44 80 GLU A C 1
ATOM 615 O O . GLU A 1 80 ? -10.330 8.201 12.577 1.00 98.44 80 GLU A O 1
ATOM 620 N N . HIS A 1 81 ? -8.254 7.347 12.693 1.00 98.06 81 HIS A N 1
ATOM 621 C CA . HIS A 1 81 ? -7.586 8.625 12.900 1.00 98.06 81 HIS A CA 1
ATOM 622 C C . HIS A 1 81 ? -7.736 9.542 11.675 1.00 98.06 81 HIS A C 1
ATOM 624 O O . HIS A 1 81 ? -7.120 9.338 10.629 1.00 98.06 81 HIS A O 1
ATOM 630 N N . GLN A 1 82 ? -8.518 10.615 11.820 1.00 97.38 82 GLN A N 1
ATOM 631 C CA . GLN A 1 82 ? -8.974 11.462 10.710 1.00 97.38 82 GLN A CA 1
ATOM 632 C C . GLN A 1 82 ? -7.850 11.986 9.802 1.00 97.38 82 GLN A C 1
ATOM 634 O O . GLN A 1 82 ? -7.980 11.923 8.579 1.00 97.38 82 GLN A O 1
ATOM 639 N N . GLU A 1 83 ? -6.762 12.509 10.374 1.00 97.75 83 GLU A N 1
ATOM 640 C CA . GLU A 1 83 ? -5.645 13.066 9.595 1.00 97.75 83 GLU A CA 1
ATOM 641 C C . GLU A 1 83 ? -4.909 11.989 8.782 1.00 97.75 83 GLU A C 1
ATOM 643 O O . GLU A 1 83 ? -4.707 12.146 7.578 1.00 97.75 83 GLU A O 1
ATOM 648 N N . LEU A 1 84 ? -4.578 10.861 9.418 1.00 98.06 84 LEU A N 1
ATOM 649 C CA . LEU A 1 84 ? -3.912 9.723 8.788 1.00 98.06 84 LEU A CA 1
ATOM 650 C C . LEU A 1 84 ? -4.784 9.095 7.698 1.00 98.06 84 LEU A C 1
ATOM 652 O O . LEU A 1 84 ? -4.289 8.867 6.594 1.00 98.06 84 LEU A O 1
ATOM 656 N N . ARG A 1 85 ? -6.086 8.909 7.963 1.00 98.50 85 ARG A N 1
ATOM 657 C CA . ARG A 1 85 ? -7.061 8.444 6.969 1.00 98.50 85 ARG A CA 1
ATOM 658 C C . ARG A 1 85 ? -7.084 9.343 5.740 1.00 98.50 85 ARG A C 1
ATOM 660 O O . ARG A 1 85 ? -6.887 8.852 4.636 1.00 98.50 85 ARG A O 1
ATOM 667 N N . ARG A 1 86 ? -7.294 10.653 5.920 1.00 98.50 86 ARG A N 1
ATOM 668 C CA . ARG A 1 86 ? -7.357 11.617 4.803 1.00 98.50 86 ARG A CA 1
ATOM 669 C C . ARG A 1 86 ? -6.069 11.616 3.984 1.00 98.50 86 ARG A C 1
ATOM 671 O O . ARG A 1 86 ? -6.115 11.607 2.757 1.00 98.50 86 ARG A O 1
ATOM 678 N N . ALA A 1 87 ? -4.925 11.593 4.659 1.00 98.50 87 ALA A N 1
ATOM 679 C CA . ALA A 1 87 ? -3.629 11.600 4.000 1.00 98.50 87 ALA A CA 1
ATOM 680 C C . ALA A 1 87 ? -3.340 10.293 3.239 1.00 98.50 87 ALA A C 1
ATOM 682 O O . ALA A 1 87 ? -2.682 10.322 2.195 1.00 98.50 87 ALA A O 1
ATOM 683 N N . LEU A 1 88 ? -3.837 9.153 3.728 1.00 98.81 88 LEU A N 1
ATOM 684 C CA . LEU A 1 88 ? -3.744 7.873 3.031 1.00 98.81 88 LEU A CA 1
ATOM 685 C C . LEU A 1 88 ? -4.670 7.826 1.809 1.00 98.81 88 LEU A C 1
ATOM 687 O O . LEU A 1 88 ? -4.202 7.456 0.736 1.00 98.81 88 LEU A O 1
ATOM 691 N N . THR A 1 89 ? -5.924 8.277 1.939 1.00 98.88 89 THR A N 1
ATOM 692 C CA . THR A 1 89 ? -6.866 8.419 0.812 1.00 98.88 89 THR A CA 1
ATOM 693 C C . THR A 1 89 ? -6.234 9.218 -0.329 1.00 98.88 89 THR A C 1
ATOM 695 O O . THR A 1 89 ? -6.135 8.714 -1.445 1.00 98.88 89 THR A O 1
ATOM 698 N N . LEU A 1 90 ? -5.693 10.407 -0.032 1.00 98.81 90 LEU A N 1
ATOM 699 C CA . LEU A 1 90 ? -5.022 11.243 -1.034 1.00 98.81 90 LEU A CA 1
ATOM 700 C C . LEU A 1 90 ? -3.819 10.533 -1.674 1.00 98.81 90 LEU A C 1
ATOM 702 O O . LEU A 1 90 ? -3.579 10.643 -2.876 1.00 98.81 90 LEU A O 1
ATOM 706 N N . SER A 1 91 ? -3.044 9.792 -0.880 1.00 98.88 91 SER A N 1
ATOM 707 C CA . SER A 1 91 ? -1.899 9.034 -1.395 1.00 98.88 91 SER A CA 1
ATOM 708 C C . SER A 1 91 ? -2.332 7.921 -2.353 1.00 98.88 91 SER A C 1
ATOM 710 O O . SER A 1 91 ? -1.676 7.725 -3.377 1.00 98.88 91 SER A O 1
ATOM 712 N N . PHE A 1 92 ? -3.439 7.227 -2.067 1.00 98.94 92 PHE A N 1
ATOM 713 C CA . PHE A 1 92 ? -4.004 6.227 -2.974 1.00 98.94 92 PHE A CA 1
ATOM 714 C C . PHE A 1 92 ? -4.545 6.857 -4.259 1.00 98.94 92 PHE A C 1
ATOM 716 O O . PHE A 1 92 ? -4.205 6.388 -5.342 1.00 98.94 92 PHE A O 1
ATOM 723 N N . GLU A 1 93 ? -5.298 7.953 -4.170 1.00 98.88 93 GLU A N 1
ATOM 724 C CA . GLU A 1 93 ? -5.791 8.690 -5.345 1.00 98.88 93 GLU A CA 1
ATOM 725 C C . GLU A 1 93 ? -4.640 9.163 -6.242 1.00 98.88 93 GLU A C 1
ATOM 727 O O . GLU A 1 93 ? -4.675 9.003 -7.466 1.00 98.88 93 GLU A O 1
ATOM 732 N N . THR A 1 94 ? -3.576 9.685 -5.630 1.00 98.81 94 THR A N 1
ATOM 733 C CA . THR A 1 94 ? -2.381 10.145 -6.348 1.00 98.81 94 THR A CA 1
ATOM 734 C C . THR A 1 94 ? -1.664 8.982 -7.041 1.00 98.81 94 THR A C 1
ATOM 736 O O . THR A 1 94 ? -1.246 9.113 -8.193 1.00 98.81 94 THR A O 1
ATOM 739 N N . ALA A 1 95 ? -1.538 7.829 -6.375 1.00 98.81 95 ALA A N 1
ATOM 740 C CA . ALA A 1 95 ? -0.938 6.638 -6.973 1.00 98.81 95 ALA A CA 1
ATOM 741 C C . ALA A 1 95 ? -1.775 6.094 -8.139 1.00 98.81 95 ALA A C 1
ATOM 743 O O . ALA A 1 95 ? -1.226 5.876 -9.217 1.00 98.81 95 ALA A O 1
ATOM 744 N N . ALA A 1 96 ? -3.091 5.944 -7.964 1.00 98.75 96 ALA A N 1
ATOM 745 C CA . ALA A 1 96 ? -3.988 5.484 -9.024 1.00 98.75 96 ALA A CA 1
ATOM 746 C C . ALA A 1 96 ? -3.951 6.420 -10.245 1.00 98.75 96 ALA A C 1
ATOM 748 O O . ALA A 1 96 ? -3.797 5.965 -11.377 1.00 98.75 96 ALA A O 1
ATOM 749 N N . THR A 1 97 ? -3.964 7.738 -10.020 1.00 98.69 97 THR A N 1
ATOM 750 C CA . THR A 1 97 ? -3.816 8.738 -11.091 1.00 98.69 97 THR A CA 1
ATOM 751 C C . THR A 1 97 ? -2.488 8.578 -11.836 1.00 98.69 97 THR A C 1
ATOM 753 O O . THR A 1 97 ? -2.453 8.607 -13.068 1.00 98.69 97 THR A O 1
ATOM 756 N N . SER A 1 98 ? -1.392 8.364 -11.102 1.00 98.56 98 SER A N 1
ATOM 757 C CA . SER A 1 98 ? -0.067 8.120 -11.681 1.00 98.56 98 SER A CA 1
ATOM 758 C C . SER A 1 98 ? -0.040 6.854 -12.544 1.00 98.56 98 SER A C 1
ATOM 760 O O . SER A 1 98 ? 0.470 6.874 -13.669 1.00 98.56 98 SER A O 1
ATOM 762 N N . PHE A 1 99 ? -0.650 5.765 -12.068 1.00 98.50 99 PHE A N 1
ATOM 763 C CA . PHE A 1 99 ? -0.723 4.501 -12.803 1.00 98.50 99 PHE A CA 1
ATOM 764 C C . PHE A 1 99 ? -1.586 4.619 -14.056 1.00 98.50 99 PHE A C 1
ATOM 766 O O . PHE A 1 99 ? -1.175 4.160 -15.121 1.00 98.50 99 PHE A O 1
ATOM 773 N N . ALA A 1 100 ? -2.733 5.293 -13.972 1.00 97.88 100 ALA A N 1
ATOM 774 C CA . ALA A 1 100 ? -3.575 5.572 -15.127 1.00 97.88 100 ALA A CA 1
ATOM 775 C C . ALA A 1 100 ? -2.839 6.424 -16.176 1.00 97.88 100 ALA A C 1
ATOM 777 O O . ALA A 1 100 ? -2.909 6.136 -17.370 1.00 97.88 100 ALA A O 1
ATOM 778 N N . ALA A 1 101 ? -2.088 7.445 -15.750 1.00 97.50 101 ALA A N 1
ATOM 779 C CA . ALA A 1 101 ? -1.278 8.262 -16.651 1.00 97.50 101 ALA A CA 1
ATOM 780 C C . ALA A 1 101 ? -0.146 7.457 -17.311 1.00 97.50 101 ALA A C 1
ATOM 782 O O . ALA A 1 101 ? 0.127 7.652 -18.493 1.00 97.50 101 ALA A O 1
ATOM 783 N N . CYS A 1 102 ? 0.495 6.548 -16.571 1.00 96.50 102 CYS A N 1
ATOM 784 C CA . CYS A 1 102 ? 1.492 5.617 -17.101 1.00 96.50 102 CYS A CA 1
ATOM 785 C C . CYS A 1 102 ? 0.882 4.673 -18.149 1.00 96.50 102 CYS A C 1
ATOM 787 O O . CYS A 1 102 ? 1.365 4.629 -19.280 1.00 96.50 102 CYS A O 1
ATOM 789 N N . ALA A 1 103 ? -0.250 4.036 -17.839 1.00 93.00 103 ALA A N 1
ATOM 790 C CA . ALA A 1 103 ? -0.954 3.150 -18.764 1.00 93.00 103 ALA A CA 1
ATOM 791 C C . ALA A 1 103 ? -1.400 3.869 -20.054 1.00 93.00 103 ALA A C 1
ATOM 793 O O . ALA A 1 103 ? -1.255 3.327 -21.148 1.00 93.00 103 ALA A O 1
ATOM 794 N N . LYS A 1 104 ? -1.866 5.125 -19.964 1.00 93.38 104 LYS A N 1
ATOM 795 C CA . LYS A 1 104 ? -2.238 5.947 -21.136 1.00 93.38 104 LYS A CA 1
ATOM 796 C C . LYS A 1 104 ? -1.075 6.215 -22.096 1.00 93.38 104 LYS A C 1
ATOM 798 O O . LYS A 1 104 ? -1.319 6.485 -23.268 1.00 93.38 104 LYS A O 1
ATOM 803 N N . ARG A 1 105 ? 0.176 6.134 -21.632 1.00 92.38 105 ARG A N 1
ATOM 804 C CA . ARG A 1 105 ? 1.370 6.238 -22.490 1.00 92.38 105 ARG A CA 1
ATOM 805 C C . ARG A 1 105 ? 1.732 4.916 -23.178 1.00 92.38 105 ARG A C 1
ATOM 807 O O . ARG A 1 105 ? 2.764 4.849 -23.837 1.00 92.38 105 ARG A O 1
ATOM 814 N N . GLY A 1 106 ? 0.902 3.879 -23.038 1.00 83.81 106 GLY A N 1
ATOM 815 C CA . GLY A 1 106 ? 1.166 2.543 -23.573 1.00 83.81 106 GLY A CA 1
ATOM 816 C C . GLY A 1 106 ? 2.233 1.784 -22.785 1.00 83.81 106 GLY A C 1
ATOM 817 O O . GLY A 1 106 ? 2.853 0.865 -23.314 1.00 83.81 106 GLY A O 1
ATOM 818 N N . GLU A 1 107 ? 2.496 2.188 -21.541 1.00 84.25 107 GLU A N 1
ATOM 819 C CA . GLU A 1 107 ? 3.440 1.496 -20.671 1.00 84.25 107 GLU A CA 1
ATOM 820 C C . GLU A 1 107 ? 2.717 0.398 -19.878 1.00 84.25 107 GLU A C 1
ATOM 822 O O . GLU A 1 107 ? 1.895 0.681 -19.006 1.00 84.25 107 GLU A O 1
ATOM 827 N N . ASP A 1 108 ? 3.063 -0.863 -20.146 1.00 87.25 108 ASP A N 1
ATOM 828 C CA . ASP A 1 108 ? 2.630 -1.992 -19.316 1.00 87.25 108 ASP A CA 1
ATOM 829 C C . ASP A 1 108 ? 3.221 -1.906 -17.899 1.00 87.25 108 ASP A C 1
ATOM 831 O O . ASP A 1 108 ? 4.267 -1.276 -17.682 1.00 87.25 108 ASP A O 1
ATOM 835 N N . LYS A 1 109 ? 2.630 -2.643 -16.945 1.00 94.94 109 LYS A N 1
ATOM 836 C CA . LYS A 1 109 ? 3.156 -2.807 -15.577 1.00 94.94 109 LYS A CA 1
ATOM 837 C C . LYS A 1 109 ? 3.257 -1.476 -14.837 1.00 94.94 109 LYS A C 1
ATOM 839 O O . LYS A 1 109 ? 4.254 -1.205 -14.164 1.00 94.94 109 LYS A O 1
ATOM 844 N N . ALA A 1 110 ? 2.225 -0.639 -14.971 1.00 97.25 110 ALA A N 1
ATOM 845 C CA . ALA A 1 110 ? 2.204 0.725 -14.447 1.00 97.25 110 ALA A CA 1
ATOM 846 C C . ALA A 1 110 ? 2.608 0.838 -12.959 1.00 97.25 110 ALA A C 1
ATOM 848 O O . ALA A 1 110 ? 3.449 1.691 -12.660 1.00 97.25 110 ALA A O 1
ATOM 849 N N . PRO A 1 111 ? 2.143 -0.032 -12.031 1.00 98.31 111 PRO A N 1
ATOM 850 C CA . PRO A 1 111 ? 2.621 0.006 -10.648 1.00 98.31 111 PRO A CA 1
ATOM 851 C C . PRO A 1 111 ? 4.145 -0.136 -10.529 1.00 98.31 111 PRO A C 1
ATOM 853 O O . PRO A 1 111 ? 4.790 0.684 -9.876 1.00 98.31 111 PRO A O 1
ATOM 856 N N . TRP A 1 112 ? 4.743 -1.104 -11.234 1.00 98.56 112 TRP A N 1
ATOM 857 C CA . TRP A 1 112 ? 6.195 -1.308 -11.237 1.00 98.56 112 TRP A CA 1
ATOM 858 C C . TRP A 1 112 ? 6.941 -0.147 -11.904 1.00 98.56 112 TRP A C 1
ATOM 860 O O . TRP A 1 112 ? 7.951 0.316 -11.369 1.00 98.56 112 TRP A O 1
ATOM 870 N N . ARG A 1 113 ? 6.451 0.358 -13.045 1.00 98.19 113 ARG A N 1
ATOM 871 C CA . ARG A 1 113 ? 7.045 1.509 -13.750 1.00 98.19 113 ARG A CA 1
ATOM 872 C C . ARG A 1 113 ? 7.185 2.713 -12.828 1.00 98.19 113 ARG A C 1
ATOM 874 O O . ARG A 1 113 ? 8.248 3.331 -12.772 1.00 98.19 113 ARG A O 1
ATOM 881 N N . VAL A 1 114 ? 6.121 3.007 -12.089 1.00 98.56 114 VAL A N 1
ATOM 882 C CA . VAL A 1 114 ? 6.069 4.161 -11.199 1.00 98.56 114 VAL A CA 1
ATOM 883 C C . VAL A 1 114 ? 6.851 3.909 -9.911 1.00 98.56 114 VAL A C 1
ATOM 885 O O . VAL A 1 114 ? 7.582 4.794 -9.482 1.00 98.56 114 VAL A O 1
ATOM 888 N N . LEU A 1 115 ? 6.742 2.742 -9.273 1.00 98.69 115 LEU A N 1
ATOM 889 C CA . LEU A 1 115 ? 7.275 2.545 -7.916 1.00 98.69 115 LEU A CA 1
ATOM 890 C C . LEU A 1 115 ? 8.682 1.944 -7.855 1.00 98.69 115 LEU A C 1
ATOM 892 O O . LEU A 1 115 ? 9.421 2.208 -6.905 1.00 98.69 115 LEU A O 1
ATOM 896 N N . ASP A 1 116 ? 9.069 1.147 -8.845 1.00 98.56 116 ASP A N 1
ATOM 897 C CA . ASP A 1 116 ? 10.223 0.251 -8.735 1.00 98.56 116 ASP A CA 1
ATOM 898 C C . ASP A 1 116 ? 11.245 0.439 -9.862 1.00 98.56 116 ASP A C 1
ATOM 900 O O . ASP A 1 116 ? 12.450 0.342 -9.613 1.00 98.56 116 ASP A O 1
ATOM 904 N N . ALA A 1 117 ? 10.804 0.750 -11.084 1.00 97.56 117 ALA A N 1
ATOM 905 C CA . ALA A 1 117 ? 11.685 0.837 -12.250 1.00 97.56 117 ALA A CA 1
ATOM 906 C C . ALA A 1 117 ? 12.784 1.906 -12.101 1.00 97.56 117 ALA A C 1
ATOM 908 O O . ALA A 1 117 ? 13.911 1.692 -12.547 1.00 97.56 117 ALA A O 1
ATOM 909 N N . GLY A 1 118 ? 12.502 3.015 -11.404 1.00 97.00 118 GLY A N 1
ATOM 910 C CA . GLY A 1 118 ? 13.487 4.066 -11.103 1.00 97.00 118 GLY A CA 1
ATOM 911 C C . GLY A 1 118 ? 14.684 3.595 -10.261 1.00 97.00 118 GLY A C 1
ATOM 912 O O . GLY A 1 118 ? 15.720 4.254 -10.245 1.00 97.00 118 GLY A O 1
ATOM 913 N N . PHE A 1 119 ? 14.571 2.437 -9.601 1.00 97.62 119 PHE A N 1
ATOM 914 C CA . PHE A 1 119 ? 15.645 1.802 -8.831 1.00 97.62 119 PHE A CA 1
ATOM 915 C C . PHE A 1 119 ? 16.347 0.667 -9.598 1.00 97.62 119 PHE A C 1
ATOM 917 O O . PHE A 1 119 ? 17.121 -0.077 -9.001 1.00 97.62 119 PHE A O 1
ATOM 924 N N . GLY A 1 120 ? 16.060 0.485 -10.894 1.00 97.44 120 GLY A N 1
ATOM 925 C CA . GLY A 1 120 ? 16.634 -0.597 -11.706 1.00 97.44 120 GLY A CA 1
ATOM 926 C C . GLY A 1 120 ? 16.112 -1.996 -11.352 1.00 97.44 120 GLY A C 1
ATOM 927 O O . GLY A 1 120 ? 16.742 -2.996 -11.690 1.00 97.44 120 GLY A O 1
ATOM 928 N N . ARG A 1 121 ? 14.975 -2.084 -10.653 1.00 97.62 121 ARG A N 1
ATOM 929 C CA . ARG A 1 121 ? 14.366 -3.352 -10.222 1.00 97.62 121 ARG A CA 1
ATOM 930 C C . ARG A 1 121 ? 13.642 -4.039 -11.368 1.00 97.62 121 ARG A C 1
ATOM 932 O O . ARG A 1 121 ? 13.126 -3.380 -12.268 1.00 97.62 121 ARG A O 1
ATOM 939 N N . ARG A 1 122 ? 13.516 -5.362 -11.297 1.00 98.00 122 ARG A N 1
ATOM 940 C CA . ARG A 1 122 ? 12.740 -6.154 -12.261 1.00 98.00 122 ARG A CA 1
ATOM 941 C C . ARG A 1 122 ? 11.265 -6.203 -11.868 1.00 98.00 122 ARG A C 1
ATOM 943 O O . ARG A 1 122 ? 10.945 -6.194 -10.684 1.00 98.00 122 ARG A O 1
ATOM 950 N N . ALA A 1 123 ? 10.385 -6.283 -12.866 1.00 97.69 123 ALA A N 1
ATOM 951 C CA . ALA A 1 123 ? 8.947 -6.459 -12.650 1.00 97.69 123 ALA A CA 1
ATOM 952 C C . ALA A 1 123 ? 8.576 -7.886 -12.212 1.00 97.69 123 ALA A C 1
ATOM 954 O O . ALA A 1 123 ? 7.535 -8.080 -11.599 1.00 97.69 123 ALA A O 1
ATOM 955 N N . ASP A 1 124 ? 9.438 -8.861 -12.509 1.00 97.88 124 ASP A N 1
ATOM 956 C CA . ASP A 1 124 ? 9.444 -10.199 -11.920 1.00 97.88 124 ASP A CA 1
ATOM 957 C C . ASP A 1 124 ? 10.784 -10.376 -11.205 1.00 97.88 124 ASP A C 1
ATOM 959 O O . ASP A 1 124 ? 11.854 -10.353 -11.828 1.00 97.88 124 ASP A O 1
ATOM 963 N N . GLY A 1 125 ? 10.753 -10.470 -9.881 1.00 96.00 125 GLY A N 1
ATOM 964 C CA . GLY A 1 125 ? 11.977 -10.672 -9.132 1.00 96.00 125 GLY A CA 1
ATOM 965 C C . GLY A 1 125 ? 11.785 -10.794 -7.635 1.00 96.00 125 GLY A C 1
ATOM 966 O O . GLY A 1 125 ? 10.713 -10.558 -7.080 1.00 96.00 125 GLY A O 1
ATOM 967 N N . ALA A 1 126 ? 12.892 -11.126 -6.978 1.00 94.38 126 ALA A N 1
ATOM 968 C CA . ALA A 1 126 ? 12.933 -11.328 -5.545 1.00 94.38 126 ALA A CA 1
ATOM 969 C C . ALA A 1 126 ? 13.454 -10.101 -4.795 1.00 94.38 126 ALA A C 1
ATOM 971 O O . ALA A 1 126 ? 14.478 -9.508 -5.154 1.00 94.38 126 ALA A O 1
ATOM 972 N N . TRP A 1 127 ? 12.792 -9.793 -3.684 1.00 93.06 127 TRP A N 1
ATOM 973 C CA . TRP A 1 127 ? 13.213 -8.801 -2.705 1.00 93.06 127 TRP A CA 1
ATOM 974 C C . TRP A 1 127 ? 13.541 -7.436 -3.338 1.00 93.06 127 TRP A C 1
ATOM 976 O O . TRP A 1 127 ? 12.802 -6.968 -4.197 1.00 9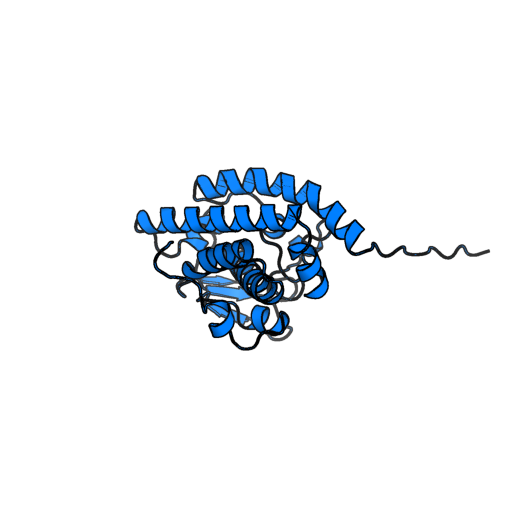3.06 127 TRP A O 1
ATOM 986 N N . ILE A 1 128 ? 14.644 -6.793 -2.947 1.00 93.06 128 ILE A N 1
ATOM 987 C CA . ILE A 1 128 ? 15.064 -5.484 -3.471 1.00 93.06 128 ILE A CA 1
ATOM 988 C C . ILE A 1 128 ? 15.439 -5.487 -4.959 1.00 93.06 128 ILE A C 1
ATOM 990 O O . ILE A 1 128 ? 15.640 -4.414 -5.514 1.00 93.06 128 ILE A O 1
ATOM 994 N N . GLN A 1 129 ? 15.567 -6.662 -5.587 1.00 95.75 129 GLN A N 1
ATOM 995 C CA . GLN A 1 129 ? 15.775 -6.806 -7.034 1.00 95.75 129 GLN A CA 1
ATOM 996 C C . GLN A 1 129 ? 14.453 -7.009 -7.793 1.00 95.75 129 GLN A C 1
ATOM 998 O O . GLN A 1 129 ? 14.440 -6.967 -9.024 1.00 95.75 129 GLN A O 1
ATOM 1003 N N . GLY A 1 130 ? 13.361 -7.264 -7.072 1.00 96.69 130 GLY A N 1
ATOM 1004 C CA . GLY A 1 130 ? 11.997 -7.361 -7.582 1.00 96.69 130 GLY A CA 1
ATOM 1005 C C . GLY A 1 130 ? 11.151 -6.136 -7.230 1.00 96.69 130 GLY A C 1
ATOM 1006 O O . GLY A 1 130 ? 11.670 -5.170 -6.669 1.00 96.69 130 GLY A O 1
ATOM 1007 N N . PRO A 1 131 ? 9.841 -6.173 -7.514 1.00 97.88 131 PRO A N 1
ATOM 1008 C CA . PRO A 1 131 ? 8.938 -5.032 -7.383 1.00 97.88 131 PRO A CA 1
ATOM 1009 C C . PRO A 1 131 ? 8.429 -4.861 -5.937 1.00 97.88 131 PRO A C 1
ATOM 1011 O O . PRO A 1 131 ? 7.231 -4.925 -5.660 1.00 97.88 131 PRO A O 1
ATOM 1014 N N . VAL A 1 132 ? 9.352 -4.717 -4.981 1.00 97.62 132 VAL A N 1
ATOM 1015 C CA . VAL A 1 132 ? 9.035 -4.697 -3.542 1.00 97.62 132 VAL A CA 1
ATOM 1016 C C . VAL A 1 132 ? 8.141 -3.523 -3.140 1.00 97.62 132 VAL A C 1
ATOM 1018 O O . VAL A 1 132 ? 7.322 -3.672 -2.234 1.00 97.62 132 VAL A O 1
ATOM 1021 N N . ASP A 1 133 ? 8.253 -2.368 -3.801 1.00 98.50 133 ASP A N 1
ATOM 1022 C CA . ASP A 1 133 ? 7.430 -1.207 -3.449 1.00 98.50 133 ASP A CA 1
ATOM 1023 C C . ASP A 1 133 ? 6.014 -1.331 -4.026 1.00 98.50 133 ASP A C 1
ATOM 1025 O O . ASP A 1 133 ? 5.045 -0.999 -3.341 1.00 98.50 133 ASP A O 1
ATOM 1029 N N . SER A 1 134 ? 5.877 -1.912 -5.222 1.00 98.69 134 SER A N 1
ATOM 1030 C CA . SER A 1 134 ? 4.582 -2.334 -5.772 1.00 98.69 134 SER A CA 1
ATOM 1031 C C . SER A 1 134 ? 3.886 -3.344 -4.861 1.00 98.69 134 SER A C 1
ATOM 1033 O O . SER A 1 134 ? 2.700 -3.199 -4.575 1.00 98.69 134 SER A O 1
ATOM 1035 N N . PHE A 1 135 ? 4.622 -4.333 -4.348 1.00 98.38 135 PHE A N 1
ATOM 1036 C CA . PHE A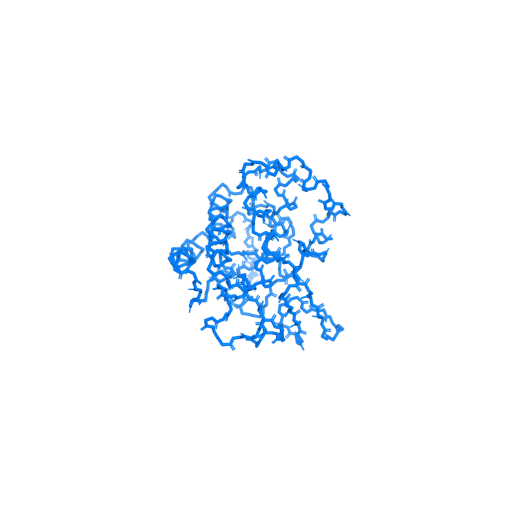 1 135 ? 4.080 -5.329 -3.426 1.00 98.38 135 PHE A CA 1
ATOM 1037 C C . PHE A 1 135 ? 3.602 -4.718 -2.098 1.00 98.38 135 PHE A C 1
ATOM 1039 O O . PHE A 1 135 ? 2.531 -5.068 -1.601 1.00 98.38 135 PHE A O 1
ATOM 1046 N N . LYS A 1 136 ? 4.341 -3.752 -1.542 1.00 98.50 136 LYS A N 1
ATOM 1047 C CA . LYS A 1 136 ? 3.915 -3.025 -0.335 1.00 98.50 136 LYS A CA 1
ATOM 1048 C C . LYS A 1 136 ? 2.644 -2.223 -0.557 1.00 98.50 136 LYS A C 1
ATOM 1050 O O . LYS A 1 136 ? 1.737 -2.298 0.268 1.00 98.50 136 LYS A O 1
ATOM 1055 N N . LEU A 1 137 ? 2.549 -1.493 -1.671 1.00 98.81 137 LEU A N 1
ATOM 1056 C CA . LEU A 1 137 ? 1.321 -0.776 -2.010 1.00 98.81 137 LEU A CA 1
ATOM 1057 C C . LEU A 1 137 ? 0.148 -1.747 -2.197 1.00 98.81 137 LEU A C 1
ATOM 1059 O O . LEU A 1 137 ? -0.938 -1.479 -1.697 1.00 98.81 137 LEU A O 1
ATOM 1063 N N . PHE A 1 138 ? 0.371 -2.886 -2.852 1.00 98.75 138 PHE A N 1
ATOM 1064 C CA . PHE A 1 138 ? -0.640 -3.928 -3.034 1.00 98.75 138 PHE A CA 1
ATOM 1065 C C . PHE A 1 138 ? -1.174 -4.467 -1.694 1.00 98.75 138 PHE A C 1
ATOM 1067 O O . PHE A 1 138 ? -2.390 -4.533 -1.487 1.00 98.75 138 PHE A O 1
ATOM 1074 N N . CYS A 1 139 ? -0.277 -4.754 -0.743 1.00 98.56 139 CYS A N 1
ATOM 1075 C CA . CYS A 1 139 ? -0.645 -5.136 0.622 1.00 98.56 139 CYS A CA 1
ATOM 1076 C C . CYS A 1 139 ? -1.396 -4.004 1.343 1.00 98.56 139 CYS A C 1
ATOM 1078 O O . CYS A 1 139 ? -2.433 -4.239 1.955 1.00 98.56 139 CYS A O 1
ATOM 1080 N N . SER A 1 140 ? -0.899 -2.766 1.262 1.00 98.81 140 SER A N 1
ATOM 1081 C CA . SER A 1 140 ? -1.506 -1.605 1.926 1.00 98.81 140 SER A CA 1
ATOM 1082 C C . SER A 1 140 ? -2.924 -1.341 1.413 1.00 98.81 140 SER A C 1
ATOM 1084 O O . SER A 1 140 ? -3.867 -1.259 2.198 1.00 98.81 140 SER A O 1
ATOM 1086 N N . ALA A 1 141 ? -3.107 -1.285 0.093 1.00 98.81 141 ALA A N 1
ATOM 1087 C CA . ALA A 1 141 ? -4.405 -1.045 -0.522 1.00 98.81 141 ALA A CA 1
ATOM 1088 C C . ALA A 1 141 ? -5.400 -2.175 -0.208 1.00 98.81 141 ALA A C 1
ATOM 1090 O O . ALA A 1 141 ? -6.551 -1.896 0.116 1.00 98.81 141 ALA A O 1
ATOM 1091 N N . THR A 1 142 ? -4.958 -3.438 -0.191 1.00 98.75 142 THR A N 1
ATOM 1092 C CA . THR A 1 142 ? -5.815 -4.562 0.227 1.00 98.75 142 THR A CA 1
ATOM 1093 C C . THR A 1 142 ? -6.262 -4.424 1.685 1.00 98.75 142 THR A C 1
ATOM 1095 O O . THR A 1 142 ? -7.454 -4.531 1.981 1.00 98.75 142 THR A O 1
ATOM 1098 N N . LEU A 1 143 ? -5.323 -4.137 2.595 1.00 98.75 143 LEU A N 1
ATOM 1099 C CA . LEU A 1 143 ? -5.597 -3.967 4.025 1.00 98.75 143 LEU A CA 1
ATOM 1100 C C . LEU A 1 143 ? -6.636 -2.870 4.260 1.00 98.75 143 LEU A C 1
ATOM 1102 O O . LEU A 1 143 ? -7.625 -3.076 4.964 1.00 98.75 143 LEU A O 1
ATOM 1106 N N . PHE A 1 144 ? -6.416 -1.704 3.657 1.00 98.75 144 PHE A N 1
ATOM 1107 C CA . PHE A 1 144 ? -7.265 -0.547 3.894 1.00 98.75 144 PHE A CA 1
ATOM 1108 C C . PHE A 1 144 ? -8.578 -0.592 3.116 1.00 98.75 144 PHE A C 1
ATOM 1110 O O . PHE A 1 144 ? -9.552 -0.046 3.620 1.00 98.75 144 PHE A O 1
ATOM 1117 N N . ALA A 1 145 ? -8.677 -1.302 1.987 1.00 98.62 145 ALA A N 1
ATOM 1118 C CA . ALA A 1 145 ? -9.972 -1.599 1.371 1.00 98.62 145 ALA A CA 1
ATOM 1119 C C . ALA A 1 145 ? -10.850 -2.459 2.301 1.00 98.62 145 ALA A C 1
ATOM 1121 O O . ALA A 1 145 ? -12.030 -2.156 2.493 1.00 98.62 145 ALA A O 1
ATOM 1122 N N . ALA A 1 146 ? -10.267 -3.488 2.927 1.00 98.25 146 ALA A N 1
ATOM 1123 C CA . ALA A 1 146 ? -10.966 -4.366 3.865 1.00 98.25 146 ALA A CA 1
ATOM 1124 C C . ALA A 1 146 ? -11.396 -3.637 5.149 1.00 98.25 146 ALA A C 1
ATOM 1126 O O . ALA A 1 146 ? -12.563 -3.705 5.537 1.00 98.25 146 ALA A O 1
ATOM 1127 N N . ILE A 1 147 ? -10.479 -2.893 5.778 1.00 98.44 147 ILE A N 1
ATOM 1128 C CA . ILE A 1 147 ? -10.781 -2.100 6.978 1.00 98.44 147 ILE A CA 1
ATOM 1129 C C . ILE A 1 147 ? -11.824 -1.028 6.655 1.00 98.44 147 ILE A C 1
ATOM 1131 O O . ILE A 1 147 ? -12.837 -0.937 7.337 1.00 98.44 147 ILE A O 1
ATOM 1135 N N . ALA A 1 148 ? -11.635 -0.252 5.587 1.00 98.06 148 ALA A N 1
ATOM 1136 C CA . ALA A 1 148 ? -12.560 0.820 5.234 1.00 98.06 148 ALA A CA 1
ATOM 1137 C C . ALA A 1 148 ? -13.969 0.311 4.908 1.00 98.06 148 ALA A C 1
ATOM 1139 O O . ALA A 1 148 ? -14.943 0.999 5.201 1.00 98.06 148 ALA A O 1
ATOM 1140 N N . HIS A 1 149 ? -14.094 -0.886 4.328 1.00 96.75 149 HIS A N 1
ATOM 1141 C CA . HIS A 1 149 ? -15.393 -1.522 4.132 1.00 96.75 149 HIS A CA 1
ATOM 1142 C C . HIS A 1 149 ? -16.085 -1.835 5.464 1.00 96.75 149 HIS A C 1
ATOM 1144 O O . HIS A 1 149 ? -17.265 -1.526 5.610 1.00 96.75 149 HIS A O 1
ATOM 1150 N N . ARG A 1 150 ? -15.352 -2.406 6.428 1.00 95.88 150 ARG A N 1
ATOM 1151 C CA . ARG A 1 150 ? -15.883 -2.761 7.749 1.00 95.88 150 ARG A CA 1
ATOM 1152 C C . ARG A 1 150 ? -16.252 -1.531 8.583 1.00 95.88 150 ARG A C 1
ATOM 1154 O O . ARG A 1 150 ? -17.313 -1.524 9.192 1.00 95.88 150 ARG A O 1
ATOM 1161 N N . GLU A 1 151 ? -15.414 -0.494 8.556 1.00 96.56 151 GLU A N 1
ATOM 1162 C CA . GLU A 1 151 ? -15.596 0.732 9.353 1.00 96.56 151 GLU A CA 1
ATOM 1163 C C . GLU A 1 151 ? -16.441 1.817 8.649 1.00 96.56 151 GLU A C 1
ATOM 1165 O O . GLU A 1 151 ? -16.644 2.908 9.180 1.00 96.56 151 GLU A O 1
ATOM 1170 N N . GLY A 1 152 ? -16.924 1.569 7.425 1.00 95.75 152 GLY A N 1
ATOM 1171 C CA . GLY A 1 152 ? -17.773 2.517 6.691 1.00 95.75 152 GLY A CA 1
ATOM 1172 C C . GLY A 1 152 ? -17.044 3.753 6.137 1.00 95.75 152 GLY A C 1
ATOM 1173 O O . GLY A 1 152 ? -17.650 4.806 5.944 1.00 95.75 152 GLY A O 1
ATOM 1174 N N . HIS A 1 153 ? -15.744 3.662 5.854 1.00 97.50 153 HIS A N 1
ATOM 1175 C CA . HIS A 1 153 ? -14.948 4.753 5.278 1.00 97.50 153 HIS A CA 1
ATOM 1176 C C . HIS A 1 153 ? -14.953 4.721 3.740 1.00 97.50 153 HIS A C 1
ATOM 1178 O O . HIS A 1 153 ? -13.974 4.322 3.109 1.00 97.50 153 HIS A O 1
ATOM 1184 N N . ALA A 1 154 ? -16.053 5.164 3.125 1.00 96.62 154 ALA A N 1
ATOM 1185 C CA . ALA A 1 154 ? -16.285 5.047 1.680 1.00 96.62 154 ALA A CA 1
ATOM 1186 C C . ALA A 1 154 ? -15.147 5.600 0.795 1.00 96.62 154 ALA A C 1
ATOM 1188 O O . ALA A 1 154 ? -14.740 4.927 -0.150 1.00 96.62 154 ALA A O 1
ATOM 1189 N N . ASP A 1 155 ? -14.586 6.771 1.111 1.00 98.06 155 ASP A N 1
ATOM 1190 C CA . ASP A 1 155 ? -13.526 7.381 0.287 1.00 98.06 155 ASP A CA 1
ATOM 1191 C C . ASP A 1 155 ? -12.194 6.626 0.384 1.00 98.06 155 ASP A C 1
ATOM 1193 O O . ASP A 1 155 ? -11.507 6.418 -0.618 1.00 98.06 155 ASP A O 1
ATOM 1197 N N . LEU A 1 156 ? -11.838 6.151 1.583 1.00 98.69 156 LEU A N 1
ATOM 1198 C CA . LEU A 1 156 ? -10.650 5.315 1.766 1.00 98.69 156 LEU A CA 1
ATOM 1199 C C . LEU A 1 156 ? -10.809 3.981 1.025 1.00 98.69 156 LEU A C 1
ATOM 1201 O O . LEU A 1 156 ? -9.891 3.547 0.336 1.00 98.69 156 LEU A O 1
ATOM 1205 N N . LYS A 1 157 ? -11.996 3.368 1.107 1.00 98.31 157 LYS A N 1
ATOM 1206 C CA . LYS A 1 157 ? -12.330 2.157 0.351 1.00 98.31 157 LYS A CA 1
ATOM 1207 C C . LYS A 1 157 ? -12.185 2.401 -1.156 1.00 98.31 157 LYS A C 1
ATOM 1209 O O . LYS A 1 157 ? -11.476 1.655 -1.824 1.00 98.31 157 LYS A O 1
ATOM 1214 N N . ARG A 1 158 ? -12.834 3.442 -1.691 1.00 98.31 158 ARG A N 1
ATOM 1215 C CA . ARG A 1 158 ? -12.847 3.760 -3.131 1.00 98.31 158 ARG A CA 1
ATOM 1216 C C . ARG A 1 158 ? -11.438 4.009 -3.669 1.00 98.31 158 ARG A C 1
ATOM 1218 O O . ARG A 1 158 ? -11.058 3.422 -4.677 1.00 98.31 158 ARG A O 1
ATOM 1225 N N . SER A 1 159 ? -10.653 4.834 -2.980 1.00 98.69 159 SER A N 1
ATOM 1226 C CA . SER A 1 159 ? -9.276 5.152 -3.380 1.00 98.69 159 SER A CA 1
ATOM 1227 C C . SER A 1 159 ? -8.357 3.924 -3.343 1.00 98.69 159 SER A C 1
ATOM 1229 O O . SER A 1 159 ? -7.604 3.697 -4.289 1.00 98.69 159 SER A O 1
ATOM 1231 N N . ALA A 1 160 ? -8.470 3.073 -2.317 1.00 98.75 160 ALA A N 1
ATOM 1232 C CA . ALA A 1 160 ? -7.730 1.815 -2.247 1.00 98.75 160 ALA A CA 1
ATOM 1233 C C . ALA A 1 160 ? -8.105 0.852 -3.392 1.00 98.75 160 ALA A C 1
ATOM 1235 O O . ALA A 1 160 ? -7.224 0.279 -4.032 1.00 98.75 160 ALA A O 1
ATOM 1236 N N . LEU A 1 161 ? -9.398 0.711 -3.708 1.00 98.56 161 LEU A N 1
ATOM 1237 C CA . LEU A 1 161 ? -9.862 -0.101 -4.840 1.00 98.56 161 LEU A CA 1
ATOM 1238 C C . LEU A 1 161 ? -9.373 0.442 -6.193 1.00 98.56 161 LEU A C 1
ATOM 1240 O O . LEU A 1 161 ? -8.963 -0.338 -7.053 1.00 98.56 161 LEU A O 1
ATOM 1244 N N . SER A 1 162 ? -9.343 1.767 -6.356 1.00 98.31 162 SER A N 1
ATOM 1245 C CA . SER A 1 162 ? -8.807 2.428 -7.554 1.00 98.31 162 SER A CA 1
ATOM 1246 C C . SER A 1 162 ? -7.312 2.155 -7.756 1.00 98.31 162 SER A C 1
ATOM 1248 O O . SER A 1 162 ? -6.853 2.009 -8.882 1.00 98.31 162 SER A O 1
ATOM 1250 N N . VAL A 1 163 ? -6.531 1.990 -6.685 1.00 98.75 163 VAL A N 1
ATOM 1251 C CA . VAL A 1 163 ? -5.144 1.506 -6.789 1.00 98.75 163 VAL A CA 1
ATOM 1252 C C . VAL A 1 163 ? -5.099 0.048 -7.255 1.00 98.75 163 VAL A C 1
ATOM 1254 O O . VAL A 1 163 ? -4.340 -0.293 -8.165 1.00 98.75 163 VAL A O 1
ATOM 1257 N N . LEU A 1 164 ? -5.908 -0.814 -6.637 1.00 98.56 164 LEU A N 1
ATOM 1258 C CA . LEU A 1 164 ? -5.893 -2.260 -6.864 1.00 98.56 164 LEU A CA 1
ATOM 1259 C C . LEU A 1 164 ? -6.247 -2.663 -8.305 1.00 98.56 164 LEU A C 1
ATOM 1261 O O . LEU A 1 164 ? -5.702 -3.647 -8.804 1.00 98.56 164 LEU A O 1
ATOM 1265 N N . GLN A 1 165 ? -7.063 -1.878 -9.016 1.00 97.25 165 GLN A N 1
ATOM 1266 C CA . GLN A 1 165 ? -7.406 -2.146 -10.422 1.00 97.25 165 GLN A CA 1
ATOM 1267 C C . GLN A 1 165 ? -6.188 -2.159 -11.366 1.00 97.25 165 GLN A C 1
ATOM 1269 O O . GLN A 1 165 ? -6.235 -2.771 -12.431 1.00 97.25 165 GLN A O 1
ATOM 1274 N N . HIS A 1 166 ? -5.090 -1.493 -10.987 1.00 97.94 166 HIS A N 1
ATOM 1275 C CA . HIS A 1 166 ? -3.866 -1.432 -11.792 1.00 97.94 166 HIS A CA 1
ATOM 1276 C C . HIS A 1 166 ? -2.949 -2.643 -11.593 1.00 97.94 166 HIS A C 1
ATOM 1278 O O . HIS A 1 166 ? -1.978 -2.807 -12.331 1.00 97.94 166 HIS A O 1
ATOM 1284 N N . PHE A 1 167 ? -3.246 -3.505 -10.621 1.00 97.94 167 PHE A N 1
ATOM 1285 C CA . PHE A 1 167 ? -2.548 -4.768 -10.424 1.00 97.94 167 PHE A CA 1
ATOM 1286 C C . PHE A 1 167 ? -3.260 -5.857 -11.228 1.00 97.94 167 PHE A C 1
ATOM 1288 O O . PHE A 1 167 ? -4.253 -6.437 -10.786 1.00 97.94 167 PHE A O 1
ATOM 1295 N N . THR A 1 168 ? -2.762 -6.110 -12.440 1.00 96.69 168 THR A N 1
ATOM 1296 C CA . THR A 1 168 ? -3.420 -6.983 -13.432 1.00 96.69 168 THR A CA 1
ATOM 1297 C C . THR A 1 168 ? -2.823 -8.393 -13.513 1.00 96.69 168 THR A C 1
ATOM 1299 O O . THR A 1 168 ? -3.363 -9.261 -14.202 1.00 96.69 168 THR A O 1
ATOM 1302 N N . GLY A 1 169 ? -1.753 -8.655 -12.756 1.00 96.94 169 GLY A N 1
ATOM 1303 C CA . GLY A 1 169 ? -0.997 -9.911 -12.762 1.00 96.94 169 GLY A CA 1
ATOM 1304 C C . GLY A 1 169 ? 0.273 -9.891 -13.617 1.00 96.94 169 GLY A C 1
ATOM 1305 O O . GLY A 1 169 ? 0.914 -10.924 -13.774 1.00 96.94 169 GLY A O 1
ATOM 1306 N N . ASP A 1 170 ? 0.655 -8.732 -14.151 1.00 95.69 170 ASP A N 1
ATOM 1307 C CA . ASP A 1 170 ? 1.861 -8.519 -14.961 1.00 95.69 170 ASP A CA 1
ATOM 1308 C C . ASP A 1 170 ? 3.108 -8.123 -14.141 1.00 95.69 170 ASP A C 1
ATOM 1310 O O . ASP A 1 170 ? 4.197 -7.956 -14.700 1.00 95.69 170 ASP A O 1
ATOM 1314 N N . VAL A 1 171 ? 2.962 -8.014 -12.816 1.00 98.00 171 VAL A N 1
ATOM 1315 C CA . VAL A 1 171 ? 4.026 -7.755 -11.837 1.00 98.00 171 VAL A CA 1
ATOM 1316 C C . VAL A 1 171 ? 4.077 -8.916 -10.840 1.00 98.00 171 VAL A C 1
ATOM 1318 O O . VAL A 1 171 ? 3.046 -9.319 -10.297 1.00 98.00 171 VAL A O 1
ATOM 1321 N N . VAL A 1 172 ? 5.273 -9.452 -10.585 1.00 97.94 172 VAL A N 1
ATOM 1322 C CA . VAL A 1 172 ? 5.493 -10.622 -9.723 1.00 97.94 172 VAL A CA 1
ATOM 1323 C C . VAL A 1 172 ? 6.573 -10.328 -8.688 1.00 97.94 172 VAL A C 1
ATOM 1325 O O . VAL A 1 172 ? 7.721 -10.027 -9.019 1.00 97.94 172 VAL A O 1
ATOM 1328 N N . TYR A 1 173 ? 6.209 -10.444 -7.415 1.00 97.38 173 TYR A N 1
ATOM 1329 C CA . TYR A 1 173 ? 7.115 -10.236 -6.292 1.00 97.38 173 TYR A CA 1
ATOM 1330 C C . TYR A 1 173 ? 7.426 -11.542 -5.568 1.00 97.38 173 TYR A C 1
ATOM 1332 O O . TYR A 1 173 ? 6.507 -12.229 -5.121 1.00 97.38 173 TYR A O 1
ATOM 1340 N N . SER A 1 174 ? 8.709 -11.830 -5.350 1.00 94.56 174 SER A N 1
ATOM 1341 C CA . SER A 1 174 ? 9.127 -12.929 -4.480 1.00 94.56 174 SER A CA 1
ATOM 1342 C C . SER A 1 174 ? 9.775 -12.464 -3.176 1.00 94.56 174 SER A C 1
ATOM 1344 O O . SER A 1 174 ? 10.702 -11.647 -3.192 1.00 94.56 174 SER A O 1
ATOM 1346 N N . SER A 1 175 ? 9.386 -13.050 -2.044 1.00 89.69 175 SER A N 1
ATOM 1347 C CA . SER A 1 175 ? 10.141 -12.916 -0.787 1.00 89.69 175 SER A CA 1
ATOM 1348 C C . SER A 1 175 ? 11.379 -13.819 -0.820 1.00 89.69 175 SER A C 1
ATOM 1350 O O . SER A 1 175 ? 11.263 -14.980 -1.190 1.00 89.69 175 SER A O 1
ATOM 1352 N N . LYS A 1 176 ? 12.559 -13.341 -0.411 1.00 78.62 176 LYS A N 1
ATOM 1353 C CA . LYS A 1 176 ? 13.823 -14.103 -0.541 1.00 78.62 176 LYS A CA 1
ATOM 1354 C C . LYS A 1 176 ? 14.236 -14.858 0.733 1.00 78.62 176 LYS A C 1
ATOM 1356 O O . LYS A 1 176 ? 15.049 -15.773 0.655 1.00 78.62 176 LYS A O 1
ATOM 1361 N N . GLY A 1 177 ? 13.730 -14.453 1.897 1.00 80.75 177 GLY A N 1
ATOM 1362 C CA . GLY A 1 177 ? 14.163 -14.972 3.199 1.00 80.75 177 GLY A CA 1
ATOM 1363 C C . GLY A 1 177 ? 13.789 -14.052 4.362 1.00 80.75 177 GLY A C 1
ATOM 1364 O O . GLY A 1 177 ? 13.106 -13.042 4.163 1.00 80.75 177 GLY A O 1
ATOM 1365 N N . GLU A 1 178 ? 14.261 -14.376 5.563 1.00 81.25 178 GLU A N 1
ATOM 1366 C CA . GLU A 1 178 ? 13.986 -13.602 6.775 1.00 81.25 178 GLU A CA 1
ATOM 1367 C C . GLU A 1 178 ? 14.300 -12.109 6.594 1.00 81.25 178 GLU A C 1
ATOM 1369 O O . GLU A 1 178 ? 15.288 -11.715 5.968 1.00 81.25 178 GLU A O 1
ATOM 1374 N N . GLY A 1 179 ? 13.400 -11.261 7.093 1.00 79.44 179 GLY A N 1
ATOM 1375 C CA . GLY A 1 179 ? 13.495 -9.809 6.969 1.00 79.44 179 GLY A CA 1
ATOM 1376 C C . GLY A 1 179 ? 13.133 -9.247 5.591 1.00 79.44 179 GLY A C 1
ATOM 1377 O O . GLY A 1 179 ? 13.098 -8.023 5.451 1.00 79.44 179 GLY A O 1
ATOM 1378 N N . SER A 1 180 ? 12.835 -10.093 4.595 1.00 82.25 180 SER A N 1
ATOM 1379 C CA . SER A 1 180 ? 12.191 -9.645 3.358 1.00 82.25 180 SER A CA 1
ATOM 1380 C C . SER A 1 180 ? 10.679 -9.484 3.528 1.00 82.25 180 SER A C 1
ATOM 1382 O O . SER A 1 180 ? 10.042 -10.177 4.321 1.00 82.25 180 SER A O 1
ATOM 1384 N N . SER A 1 181 ? 10.108 -8.550 2.771 1.00 83.56 181 SER A N 1
ATOM 1385 C CA . SER A 1 181 ? 8.686 -8.228 2.823 1.00 83.56 181 SER A CA 1
ATOM 1386 C C . SER A 1 181 ? 7.843 -9.446 2.458 1.00 83.56 181 SER A C 1
ATOM 1388 O O . SER A 1 181 ? 8.079 -10.097 1.445 1.00 83.56 181 SER A O 1
ATOM 1390 N N . GLY A 1 182 ? 6.870 -9.782 3.305 1.00 76.00 182 GLY A N 1
ATOM 1391 C CA . GLY A 1 182 ? 5.966 -10.907 3.058 1.00 76.00 182 GLY A CA 1
ATOM 1392 C C . GLY A 1 182 ? 6.615 -12.294 3.120 1.00 76.00 182 GLY A C 1
ATOM 1393 O O . GLY A 1 182 ? 6.018 -13.236 2.603 1.00 76.00 182 GLY A O 1
ATOM 1394 N N . HIS A 1 183 ? 7.801 -12.426 3.723 1.00 80.00 183 HIS A N 1
ATOM 1395 C CA . HIS A 1 183 ? 8.415 -13.725 3.987 1.00 80.00 183 HIS A CA 1
ATOM 1396 C C . HIS A 1 183 ? 7.659 -14.510 5.066 1.00 80.00 183 HIS A C 1
ATOM 1398 O O . HIS A 1 183 ? 7.312 -13.968 6.115 1.00 80.00 183 HIS A O 1
ATOM 1404 N N . TYR A 1 184 ? 7.490 -15.808 4.817 1.00 68.88 184 TYR A N 1
ATOM 1405 C CA . TYR A 1 184 ? 7.072 -16.817 5.790 1.00 68.88 184 TYR A CA 1
ATOM 1406 C C . TYR A 1 184 ? 8.210 -17.818 5.972 1.00 68.88 184 TYR A C 1
ATOM 1408 O O . TYR A 1 184 ? 9.018 -17.971 5.061 1.00 68.88 184 TYR A O 1
ATOM 1416 N N . SER A 1 185 ? 8.255 -18.512 7.113 1.00 66.69 185 SER A N 1
ATOM 1417 C CA . SER A 1 185 ? 9.342 -19.422 7.523 1.00 66.69 185 SER A CA 1
ATOM 1418 C C . SER A 1 185 ? 9.729 -20.506 6.503 1.00 66.69 185 SER A C 1
ATOM 1420 O O . SER A 1 185 ? 10.793 -21.104 6.643 1.00 66.69 185 SER A O 1
ATOM 1422 N N . ASP A 1 186 ? 8.929 -20.707 5.453 1.00 59.91 186 ASP A N 1
ATOM 1423 C CA . ASP A 1 186 ? 9.131 -21.714 4.420 1.00 59.91 186 ASP A CA 1
ATOM 1424 C C . ASP A 1 186 ? 9.395 -21.074 3.042 1.00 59.91 186 ASP A C 1
ATOM 1426 O O . ASP A 1 186 ? 8.493 -20.864 2.232 1.00 59.91 186 ASP A O 1
ATOM 1430 N N . GLY A 1 187 ? 10.671 -20.801 2.755 1.00 67.75 187 GLY A N 1
ATOM 1431 C CA . GLY A 1 187 ? 11.176 -20.595 1.392 1.00 67.75 187 GLY A CA 1
ATOM 1432 C C . GLY A 1 187 ? 10.743 -19.316 0.653 1.00 67.75 187 GLY A C 1
ATOM 1433 O O . GLY A 1 187 ? 10.314 -18.315 1.232 1.00 67.75 187 GLY A O 1
ATOM 1434 N N . GLU A 1 188 ? 10.958 -19.327 -0.668 1.00 78.56 188 GLU A N 1
ATOM 1435 C CA . GLU A 1 188 ? 10.578 -18.236 -1.571 1.00 78.56 188 GLU A CA 1
ATOM 1436 C C . GLU A 1 188 ? 9.081 -18.312 -1.896 1.00 78.56 188 GLU A C 1
ATOM 1438 O O . GLU A 1 188 ? 8.620 -19.274 -2.508 1.00 78.56 188 GLU A O 1
ATOM 1443 N N . VAL A 1 189 ? 8.326 -17.267 -1.548 1.00 85.38 189 VAL A N 1
ATOM 1444 C CA . VAL A 1 189 ? 6.912 -17.134 -1.917 1.00 85.38 189 VAL A CA 1
ATOM 1445 C C . VAL A 1 189 ? 6.800 -16.175 -3.092 1.00 85.38 189 VAL A C 1
ATOM 1447 O O . VAL A 1 189 ? 7.126 -14.997 -2.950 1.00 85.38 189 VAL A O 1
ATOM 1450 N N . ARG A 1 190 ? 6.323 -16.670 -4.241 1.00 92.44 190 ARG A N 1
ATOM 1451 C CA . ARG A 1 190 ? 6.038 -15.869 -5.444 1.00 92.44 190 ARG A CA 1
ATOM 1452 C C . ARG A 1 190 ? 4.610 -15.328 -5.387 1.00 92.44 190 ARG A C 1
ATOM 1454 O O . ARG A 1 190 ? 3.662 -16.095 -5.267 1.00 92.44 190 ARG A O 1
ATOM 1461 N N . ASN A 1 191 ? 4.456 -14.017 -5.520 1.00 94.44 191 ASN A N 1
ATOM 1462 C CA . ASN A 1 191 ? 3.183 -13.306 -5.442 1.00 94.44 191 ASN A CA 1
ATOM 1463 C C . ASN A 1 191 ? 2.915 -12.633 -6.788 1.00 94.44 191 ASN A C 1
ATOM 1465 O O . ASN A 1 191 ? 3.585 -11.661 -7.142 1.00 94.44 191 ASN A O 1
ATOM 1469 N N . VAL A 1 192 ? 1.949 -13.158 -7.541 1.00 97.31 192 VAL A N 1
ATOM 1470 C CA . VAL A 1 192 ? 1.433 -12.502 -8.748 1.00 97.31 192 VAL A CA 1
ATOM 1471 C C . VAL A 1 192 ? 0.491 -11.394 -8.295 1.00 97.31 192 VAL A C 1
ATOM 1473 O O . VAL A 1 192 ? -0.550 -11.673 -7.703 1.00 97.31 192 VAL A O 1
ATOM 1476 N N . LEU A 1 193 ? 0.861 -10.138 -8.535 1.00 97.94 193 LEU A N 1
ATOM 1477 C CA . LEU A 1 193 ? 0.100 -9.000 -8.028 1.00 97.94 193 LEU A CA 1
ATOM 1478 C C . LEU A 1 193 ? -1.117 -8.764 -8.926 1.00 97.94 193 LEU A C 1
ATOM 1480 O O . LEU A 1 193 ? -1.022 -8.099 -9.962 1.00 97.94 193 LEU A O 1
ATOM 1484 N N . LYS A 1 194 ? -2.254 -9.351 -8.545 1.00 97.69 194 LYS A N 1
ATOM 1485 C CA . LYS A 1 194 ? -3.512 -9.268 -9.287 1.00 97.69 194 LYS A CA 1
ATOM 1486 C C . LYS A 1 194 ? -4.697 -9.073 -8.354 1.00 97.69 194 LYS A C 1
ATOM 1488 O O . LYS A 1 194 ? -4.953 -9.921 -7.508 1.00 97.69 194 LYS A O 1
ATOM 1493 N N . GLY A 1 195 ? -5.473 -8.013 -8.561 1.00 96.69 195 GLY A N 1
ATOM 1494 C CA . GLY A 1 195 ? -6.691 -7.769 -7.790 1.00 96.69 195 GLY A CA 1
ATOM 1495 C C . GLY A 1 195 ? -6.397 -7.391 -6.339 1.00 96.69 195 GLY A C 1
ATOM 1496 O O . GLY A 1 195 ? -6.371 -6.211 -6.034 1.00 96.69 195 GLY A O 1
ATOM 1497 N N . HIS A 1 196 ? -6.177 -8.358 -5.450 1.00 97.44 196 HIS A N 1
ATOM 1498 C CA . HIS A 1 196 ? -5.921 -8.127 -4.023 1.00 97.44 196 HIS A CA 1
ATOM 1499 C C . HIS A 1 196 ? -4.968 -9.177 -3.436 1.00 97.44 196 HIS A C 1
ATOM 1501 O O . HIS A 1 196 ? -4.768 -10.241 -4.018 1.00 97.44 196 HIS A O 1
ATOM 1507 N N . ASP A 1 197 ? -4.376 -8.878 -2.280 1.00 97.25 197 ASP A N 1
ATOM 1508 C CA . ASP A 1 197 ? -3.508 -9.815 -1.564 1.00 97.25 197 ASP A CA 1
ATOM 1509 C C . ASP A 1 197 ? -4.323 -10.729 -0.636 1.00 97.25 197 ASP A C 1
ATOM 1511 O O . ASP A 1 197 ? -4.765 -10.301 0.433 1.00 97.25 197 ASP A O 1
ATOM 1515 N N . ASP A 1 198 ? -4.500 -11.999 -1.014 1.00 95.25 198 ASP A N 1
ATOM 1516 C CA . ASP A 1 198 ? -5.267 -12.988 -0.233 1.00 95.25 198 ASP A CA 1
ATOM 15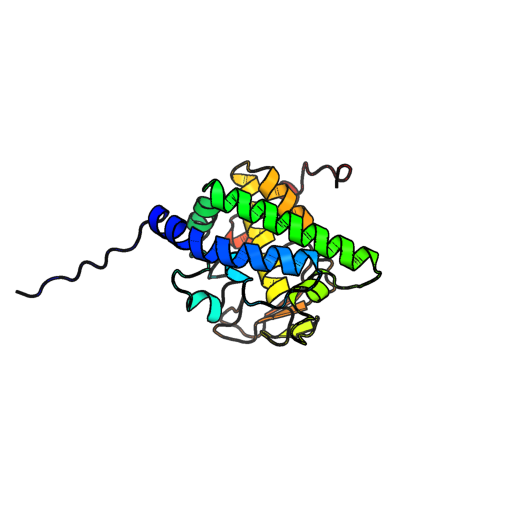17 C C . ASP A 1 198 ? -4.779 -13.106 1.219 1.00 95.25 198 ASP A C 1
ATOM 1519 O O . ASP A 1 198 ? -5.567 -13.281 2.154 1.00 95.25 198 ASP A O 1
ATOM 1523 N N . VAL A 1 199 ? -3.465 -12.996 1.431 1.00 94.88 199 VAL A N 1
ATOM 1524 C CA . VAL A 1 199 ? -2.875 -13.146 2.761 1.00 94.88 199 VAL A CA 1
ATOM 1525 C C . VAL A 1 199 ? -3.189 -11.937 3.635 1.00 94.88 199 VAL A C 1
ATOM 1527 O O . VAL A 1 199 ? -3.634 -12.108 4.772 1.00 94.88 199 VAL A O 1
ATOM 1530 N N . THR A 1 200 ? -3.039 -10.718 3.113 1.00 96.69 200 THR A N 1
ATOM 1531 C CA . THR A 1 200 ? -3.501 -9.505 3.792 1.00 96.69 200 THR A CA 1
ATOM 1532 C C . THR A 1 200 ? -5.000 -9.555 4.070 1.00 96.69 200 THR A C 1
ATOM 1534 O O . THR A 1 200 ? -5.413 -9.197 5.173 1.00 96.69 200 THR A O 1
ATOM 1537 N N . LEU A 1 201 ? -5.817 -10.011 3.116 1.00 95.75 201 LEU A N 1
ATOM 1538 C CA . LEU A 1 201 ? -7.269 -10.086 3.285 1.00 95.75 201 LEU A CA 1
ATOM 1539 C C . LEU A 1 201 ? -7.652 -11.034 4.432 1.00 95.75 201 LEU A C 1
ATOM 1541 O O . LEU A 1 201 ? -8.431 -10.666 5.316 1.00 95.75 201 LEU A O 1
ATOM 1545 N N . LYS A 1 202 ? -7.021 -12.214 4.474 1.00 95.56 202 LYS A N 1
ATOM 1546 C CA . LYS A 1 202 ? -7.175 -13.185 5.562 1.00 95.56 202 LYS A CA 1
ATOM 1547 C C . LYS A 1 202 ? -6.735 -12.607 6.905 1.00 95.56 202 LYS A C 1
ATOM 1549 O O . LYS A 1 202 ? -7.443 -12.781 7.895 1.00 95.56 202 LYS A O 1
ATOM 1554 N N . LEU A 1 203 ? -5.595 -11.911 6.952 1.00 95.75 203 LEU A N 1
ATOM 1555 C CA . LEU A 1 203 ? -5.125 -11.243 8.170 1.00 95.75 203 LEU A CA 1
ATOM 1556 C C . LEU A 1 203 ? -6.133 -10.194 8.651 1.00 95.75 203 LEU A C 1
ATOM 1558 O O . LEU A 1 203 ? -6.401 -10.136 9.846 1.00 95.75 203 LEU A O 1
ATOM 1562 N N . ALA A 1 204 ? -6.742 -9.432 7.737 1.00 95.81 204 ALA A N 1
ATOM 1563 C CA . ALA A 1 204 ? -7.779 -8.442 8.035 1.00 95.81 204 ALA A CA 1
ATOM 1564 C C . ALA A 1 204 ? -9.113 -9.049 8.524 1.00 95.81 204 ALA A C 1
ATOM 1566 O O . ALA A 1 204 ? -10.023 -8.301 8.891 1.00 95.81 204 ALA A O 1
ATOM 1567 N N . GLY A 1 205 ? -9.235 -10.382 8.551 1.00 93.25 205 GLY A N 1
ATOM 1568 C CA . GLY A 1 205 ? -10.431 -11.093 8.999 1.00 93.25 205 GLY A CA 1
ATOM 1569 C C . GLY A 1 205 ? -11.565 -11.105 7.974 1.00 93.25 205 GLY A C 1
ATOM 1570 O O . GLY A 1 205 ? -12.711 -11.349 8.345 1.00 93.25 205 GLY A O 1
ATOM 1571 N N . VAL A 1 206 ? -11.272 -10.834 6.698 1.00 89.44 206 VAL A N 1
ATOM 1572 C CA . VAL A 1 206 ? -12.260 -10.872 5.614 1.00 89.44 206 VAL A CA 1
ATOM 1573 C C . VAL A 1 206 ? -12.040 -12.120 4.763 1.00 89.44 206 VAL A C 1
ATOM 1575 O O . VAL A 1 206 ? -10.914 -12.462 4.418 1.00 89.44 206 VAL A O 1
ATOM 1578 N N . THR A 1 207 ? -13.126 -12.813 4.426 1.00 82.69 207 THR A N 1
ATOM 1579 C CA . THR A 1 207 ? -13.096 -14.055 3.634 1.00 82.69 207 THR A CA 1
ATOM 1580 C C . THR A 1 207 ? -13.724 -13.916 2.252 1.00 82.69 207 THR A C 1
ATOM 1582 O O . THR A 1 207 ? -13.562 -14.804 1.423 1.00 82.69 207 THR A O 1
ATOM 1585 N N . ASP A 1 208 ? -14.436 -12.818 1.996 1.00 89.94 208 ASP A N 1
ATOM 1586 C CA . ASP A 1 208 ? -15.169 -12.601 0.754 1.00 89.94 208 ASP A CA 1
ATOM 1587 C C . ASP A 1 208 ? -14.847 -11.221 0.174 1.00 89.94 208 ASP A C 1
ATOM 1589 O O . ASP A 1 208 ? -15.431 -10.203 0.555 1.00 89.94 208 ASP A O 1
ATOM 1593 N N . TRP A 1 209 ? -13.896 -11.199 -0.763 1.00 94.69 209 TRP A N 1
ATOM 1594 C CA . TRP A 1 209 ? -13.506 -9.995 -1.495 1.00 94.69 209 TRP A CA 1
ATOM 1595 C C . TRP A 1 209 ? -14.674 -9.374 -2.273 1.00 94.69 209 TRP A C 1
ATOM 1597 O O . TRP A 1 209 ? -14.735 -8.151 -2.410 1.00 94.69 209 TRP A O 1
ATOM 1607 N N . GLN A 1 210 ? -15.636 -10.182 -2.738 1.00 94.19 210 GLN A N 1
ATOM 1608 C CA . GLN A 1 210 ? -16.751 -9.683 -3.546 1.00 94.19 210 GLN A CA 1
ATOM 1609 C C . GLN A 1 210 ? -17.633 -8.716 -2.759 1.00 94.19 210 GLN A C 1
ATOM 1611 O O . GLN A 1 210 ? -18.125 -7.742 -3.321 1.00 94.19 210 GLN A O 1
ATOM 1616 N N . LYS A 1 211 ? -17.755 -8.896 -1.440 1.00 91.44 211 LYS A N 1
ATOM 1617 C CA . LYS A 1 211 ? -18.467 -7.943 -0.570 1.00 91.44 211 LYS A CA 1
ATOM 1618 C C . LYS A 1 211 ? -17.771 -6.590 -0.472 1.00 91.44 211 LYS A C 1
ATOM 1620 O O . LYS A 1 211 ? -18.444 -5.569 -0.346 1.00 91.44 211 LYS A O 1
ATOM 1625 N N . ILE A 1 212 ? -16.441 -6.571 -0.562 1.00 93.38 212 ILE A N 1
ATOM 1626 C CA . ILE A 1 212 ? -15.679 -5.322 -0.581 1.00 93.38 212 ILE A CA 1
ATOM 1627 C C . ILE A 1 212 ? -15.897 -4.620 -1.919 1.00 93.38 212 ILE A C 1
ATOM 1629 O O . ILE A 1 212 ? -16.191 -3.434 -1.918 1.00 93.38 212 ILE A O 1
ATOM 1633 N N . VAL A 1 213 ? -15.814 -5.301 -3.060 1.00 93.31 213 VAL A N 1
ATOM 1634 C CA . VAL A 1 213 ? -15.983 -4.625 -4.365 1.00 93.31 213 VAL A CA 1
ATOM 1635 C C . VAL A 1 213 ? -17.443 -4.360 -4.748 1.00 93.31 213 VAL A C 1
ATOM 1637 O O . VAL A 1 213 ? -17.705 -3.520 -5.608 1.00 93.31 213 VAL A O 1
ATOM 1640 N N . ALA A 1 214 ? -18.410 -5.004 -4.091 1.00 83.69 214 ALA A N 1
ATOM 1641 C CA . ALA A 1 214 ? -19.826 -4.719 -4.288 1.00 83.69 214 ALA A CA 1
ATOM 1642 C C . ALA A 1 214 ? -20.163 -3.252 -3.948 1.00 83.69 214 ALA A C 1
ATOM 1644 O O . ALA A 1 214 ? -19.684 -2.686 -2.956 1.00 83.69 214 ALA A O 1
ATOM 1645 N N . GLY A 1 215 ? -21.004 -2.639 -4.788 1.00 66.81 215 GLY A N 1
ATOM 1646 C CA . GLY A 1 215 ? -21.445 -1.248 -4.641 1.00 66.81 215 GLY A CA 1
ATOM 1647 C C . GLY A 1 215 ? -20.411 -0.194 -5.055 1.00 66.81 215 GLY A C 1
ATOM 1648 O O . GLY A 1 215 ? -20.595 0.980 -4.748 1.00 66.81 215 GLY A O 1
ATOM 1649 N N . THR A 1 216 ? -19.324 -0.593 -5.719 1.00 62.44 216 THR A N 1
ATOM 1650 C CA . THR A 1 216 ? -18.428 0.340 -6.415 1.00 62.44 216 THR A CA 1
ATOM 1651 C C . THR A 1 216 ? -18.956 0.476 -7.838 1.00 62.44 216 THR A C 1
ATOM 1653 O O . THR A 1 216 ? -18.819 -0.457 -8.625 1.00 62.44 216 THR A O 1
ATOM 1656 N N . ASP A 1 217 ? -19.637 1.578 -8.149 1.00 51.16 217 ASP A N 1
ATOM 1657 C CA . ASP A 1 217 ? -20.144 1.797 -9.503 1.00 51.16 217 ASP A CA 1
ATOM 1658 C C . ASP A 1 217 ? -18.953 1.973 -10.453 1.00 51.16 217 ASP A C 1
ATOM 1660 O O . ASP A 1 217 ? -18.112 2.854 -10.267 1.00 51.16 217 ASP A O 1
ATOM 1664 N N . HIS A 1 218 ? -18.855 1.108 -11.462 1.00 47.69 218 HIS A N 1
ATOM 1665 C CA . HIS A 1 218 ? -17.778 1.147 -12.458 1.00 47.69 218 HIS A CA 1
ATOM 1666 C C . HIS A 1 218 ? -17.900 2.341 -13.426 1.00 47.69 218 HIS A C 1
ATOM 1668 O O . HIS A 1 218 ? -17.065 2.496 -14.312 1.00 47.69 218 HIS A O 1
ATOM 1674 N N . SER A 1 219 ? -18.942 3.165 -13.279 1.00 36.81 219 SER A N 1
ATOM 1675 C CA . SER A 1 219 ? -19.302 4.272 -14.168 1.00 36.81 219 SER A CA 1
ATOM 1676 C C . SER A 1 219 ? -18.849 5.661 -13.705 1.00 36.81 219 SER A C 1
ATOM 1678 O O . SER A 1 219 ? -19.058 6.618 -14.444 1.00 36.81 219 SER A O 1
ATOM 1680 N N . GLU A 1 220 ? -18.222 5.796 -12.531 1.00 35.03 220 GLU A N 1
ATOM 1681 C CA . GLU A 1 220 ? -17.728 7.088 -12.006 1.00 35.03 220 GLU A CA 1
ATOM 1682 C C . GLU A 1 220 ? -16.233 7.065 -11.618 1.00 35.03 220 GLU A C 1
ATOM 1684 O O . GLU A 1 220 ? -15.816 7.717 -10.657 1.00 35.03 220 GLU A O 1
ATOM 1689 N N . LEU A 1 221 ? -15.413 6.305 -12.355 1.00 39.91 221 LEU A N 1
ATOM 1690 C CA . LEU A 1 221 ? -13.944 6.329 -12.269 1.00 39.91 221 LEU A CA 1
ATOM 1691 C C . LEU A 1 221 ? -13.317 6.776 -13.593 1.00 39.91 221 LEU A C 1
ATOM 1693 O O . LEU A 1 221 ? -13.684 6.202 -14.643 1.00 39.91 221 LEU A O 1
#

pLDDT: mean 91.35, std 13.65, range [35.03, 98.94]

Foldseek 3Di:
DDDPPPPPDDDLVRLLVQLVVLLVVLLVQLLVLLLVLADDDDRLLSQQEAECQALNFPVQVPDVVRSHQPALVSVLVLCVPVVSVVSNLVSLQSNLVSLVVCVVVVHAPSLCSHYQVNVVADLADEFNNFSSSSRSLQRRLQLQLLSCLVVVVVSSNLSSQSNLQSQQQSGKYWYADHRGGNDDPDGIDIDRRHRHDPVSCVRNVHDDVVSSCPPNPPPPD

=== Feature glossary ===
Legend for the data blocks above and below:

— What the protein is —

Sequence gives the chain of amino acids in standard one-letter code (A=alanine, C=cysteine, …, Y=tyrosine), read N→C. It is the only feature that is directly encoded by the gene; all structural features are derived from the folded form of this sequence.

The annotation block draws on four external resources. InterPro: which protein families and domains the sequence belongs to. GO: standardized terms for what the protein does, what process it participates in, and where in the cell it acts. CATH: which structural fold it has in the CATH hierarchy. Organism: the species of origin.

— Where its atoms are —

Atomic coordinates in PDBx/mmCIF format — the same representation the Protein Data Bank distributes. Each line of the _atom_site loop places one backbone atom in Cartesian space (units: ångströms, origin: arbitrary).

Six rendered views show the 3D structure from the faces of a cube — i.e. along ±x, ±y, ±z. Rendering representation is drawn randomly per protein from cartoon (secondary-structure ribbons), sticks (backbone bonds), or molecular surface; coloring is either N→C rainbow (blue at the N-terminus through red at the C-terminus) or one color per chain.

— Local backbone conformation —

DSSP 8-state secondary structure assigns each residue one of H (α-helix), G (3₁₀-helix), I (π-helix), E (extended β-strand), B (isolated β-bridge), T (hydrogen-bonded turn), S (bend), or '-' (coil). The assignment is computed from backbone hydrogen-bond geometry via the Kabsch–Sander algorithm.

P-SEA three-state annotation labels each residue as helix, strand, or coil based purely on the geometry of the Cα trace. It serves as a fallback when the full backbone (and thus DSSP) is unavailable.

φ (phi) and ψ (psi) are the two rotatable backbone dihedrals per residue: φ is the C(i-1)–N–Cα–C torsion, ψ is the N–Cα–C–N(i+1) torsion, both in degrees on (−180°, 180°]. α-helical residues cluster near (−60°, −45°); β-strand residues near (−120°, +130°). A Ramachandran plot is simply a scatter of (φ, ψ) for every residue.

— Global shape and packing —

Radius of gyration (Rg) is the root-mean-square distance of Cα atoms from their centroid — a single number for overall size and compactness. A globular domain of N residues has Rg ≈ 2.2·N^0.38 Å; an extended or disordered chain has a much larger Rg. The Cα contact count is the number of residue pairs whose Cα atoms are within 8 Å and are more than four positions apart in sequence — a standard proxy for tertiary packing density. The bounding box is the smallest axis-aligned box enclosing all Cα atoms.

Accessible surface area quantifies burial. A residue with SASA near zero is packed into the hydrophobic core; one with SASA >100 Å² sits on the surface. Computed here via the Shrake–Rupley numerical algorithm with a 1.4 Å probe.

The contact map is a binary N×N matrix image: pixel (i, j) is dark where Cα_i and Cα_j are within 8 Å and |i−j|>4. Because the |i−j|>4 filter removes local helical contacts, off-diagonal stripes parallel to the main diagonal indicate parallel β-sheets; stripes perpendicular to it indicate antiparallel β-sheets. The Ramachandran plot scatters every residue's (φ, ψ) pair against the sterically allowed regions. The PAE heatmap renders the predicted-aligned-error matrix.

— Structural neighborhood —

A 3Di character summarizes, for each residue, the relative orientation of the Cα frame of its nearest spatial neighbor. Because it encodes fold topology rather than chemistry, 3Di alignments detect remote structural similarity that sequence alignment misses.

Structural nearest neighbors (via Foldseek easy-search vs the PDB). Reported per hit: target PDB id, E-value, and alignment TM-score. A TM-score above ~0.5 is the conventional threshold for 'same fold'.

— Confidence and disorder —

For AlphaFold models, the B-factor field carries pLDDT — the model's own estimate of local accuracy on a 0–100 scale. Regions with pLDDT<50 should be treated as essentially unmodeled; they often correspond to intrinsically disordered segments.

B-factor (Debye–Waller factor) reflects atomic displacement in the crystal lattice. It is an experimental observable (units Å²), not a prediction; low values mean the atom is pinned down, high values mean it moves or is heterogeneous across the crystal.

Predicted Aligned Error (PAE) is an AlphaFold confidence matrix: entry (i, j) is the expected error in the position of residue j, in ångströms, when the prediction is superimposed on the true structure at residue i. Low PAE within a block of residues means that block is internally rigid and well-predicted; high PAE between two blocks means their relative placement is uncertain even if each block individually is confident.